Protein AF-0000000085032008 (afdb_homodimer)

Structure (mmCIF, N/CA/C/O backbone):
data_AF-0000000085032008-model_v1
#
loop_
_entity.id
_entity.type
_entity.pdbx_description
1 polymer 'Transcriptional regulator'
#
loop_
_atom_site.group_PDB
_atom_site.id
_atom_site.type_symbol
_atom_site.label_atom_id
_atom_site.label_alt_id
_atom_site.label_comp_id
_atom_site.label_asym_id
_atom_site.label_entity_id
_atom_site.label_seq_id
_atom_site.pdbx_PDB_ins_code
_atom_site.Cartn_x
_atom_site.Cartn_y
_atom_site.Cartn_z
_atom_site.occupancy
_atom_site.B_iso_or_equiv
_atom_site.auth_seq_id
_atom_site.auth_comp_id
_atom_site.auth_asym_id
_atom_site.auth_atom_id
_atom_site.pdbx_PDB_model_num
ATOM 1 N N . MET A 1 1 ? -10.406 -9.531 17.141 1 28.66 1 MET A N 1
ATOM 2 C CA . MET A 1 1 ? -9.812 -9.594 15.805 1 28.66 1 MET A CA 1
ATOM 3 C C . MET A 1 1 ? -9.234 -8.242 15.398 1 28.66 1 MET A C 1
ATOM 5 O O . MET A 1 1 ? -9.961 -7.25 15.312 1 28.66 1 MET A O 1
ATOM 9 N N . ASN A 1 2 ? -8.312 -7.617 15.938 1 37.75 2 ASN A N 1
ATOM 10 C CA . ASN A 1 2 ? -7.688 -6.324 15.695 1 37.75 2 ASN A CA 1
ATOM 11 C C . ASN A 1 2 ? -7.605 -6.016 14.203 1 37.75 2 ASN A C 1
ATOM 13 O O . ASN A 1 2 ? -6.82 -6.637 13.477 1 37.75 2 ASN A O 1
ATOM 17 N N . GLU A 1 3 ? -8.703 -6.02 13.523 1 45.69 3 GLU A N 1
ATOM 18 C CA . GLU A 1 3 ? -8.953 -5.949 12.086 1 45.69 3 GLU A CA 1
ATOM 19 C C . GLU A 1 3 ? -8.086 -4.879 11.43 1 45.69 3 GLU A C 1
ATOM 21 O O . GLU A 1 3 ? -7.961 -3.768 11.945 1 45.69 3 GLU A O 1
ATOM 26 N N . GLN A 1 4 ? -6.977 -5.289 10.922 1 56.03 4 GLN A N 1
ATOM 27 C CA . GLN A 1 4 ? -6.203 -4.391 10.07 1 56.03 4 GLN A CA 1
ATOM 28 C C . GLN A 1 4 ? -7.094 -3.314 9.453 1 56.03 4 GLN A C 1
ATOM 30 O O . GLN A 1 4 ? -8.086 -3.627 8.797 1 56.03 4 GLN A O 1
ATOM 35 N N . MET A 1 5 ? -7.312 -2.279 10.195 1 62.16 5 MET A N 1
ATOM 36 C CA . MET A 1 5 ? -8.18 -1.188 9.75 1 62.16 5 MET A CA 1
ATOM 37 C C . MET A 1 5 ? -7.934 -0.866 8.281 1 62.16 5 MET A C 1
ATOM 39 O O . MET A 1 5 ? -6.789 -0.686 7.863 1 62.16 5 MET A O 1
ATOM 43 N N . ASP A 1 6 ? -8.875 -1.354 7.488 1 73.12 6 ASP A N 1
ATOM 44 C CA . ASP A 1 6 ? -8.852 -1.012 6.07 1 73.12 6 ASP A CA 1
ATOM 45 C C . ASP A 1 6 ? -9.211 0.457 5.855 1 73.12 6 ASP A C 1
ATOM 47 O O . ASP A 1 6 ? -10.391 0.818 5.848 1 73.12 6 ASP A O 1
ATOM 51 N N . ILE A 1 7 ? -8.203 1.285 5.848 1 78.56 7 ILE A N 1
ATOM 52 C CA . ILE A 1 7 ? -8.422 2.709 5.613 1 78.56 7 ILE A CA 1
ATOM 53 C C . ILE A 1 7 ? -8.367 3 4.117 1 78.56 7 ILE A C 1
ATOM 55 O O . ILE A 1 7 ? -7.375 2.68 3.453 1 78.56 7 ILE A O 1
ATOM 59 N N . SER A 1 8 ? -9.453 3.516 3.594 1 81.44 8 SER A N 1
ATOM 60 C CA . SER A 1 8 ? -9.523 3.877 2.182 1 81.44 8 SER A CA 1
ATOM 61 C C . SER A 1 8 ? -8.664 5.105 1.887 1 81.44 8 SER A C 1
ATOM 63 O O . SER A 1 8 ? -8.312 5.855 2.799 1 81.44 8 SER A O 1
ATOM 65 N N . PRO A 1 9 ? -8.414 5.332 0.61 1 79.81 9 PRO A N 1
ATOM 66 C CA . PRO A 1 9 ? -7.652 6.531 0.25 1 79.81 9 PRO A CA 1
ATOM 67 C C . PRO A 1 9 ? -8.305 7.82 0.748 1 79.81 9 PRO A C 1
ATOM 69 O O . PRO A 1 9 ? -7.613 8.727 1.209 1 79.81 9 PRO A O 1
ATOM 72 N N . ALA A 1 10 ? -9.633 7.859 0.667 1 83.69 10 ALA A N 1
ATOM 73 C CA . ALA A 1 10 ? -10.359 9.039 1.135 1 83.69 10 ALA A CA 1
ATOM 74 C C . ALA A 1 10 ? -10.203 9.211 2.645 1 83.69 10 ALA A C 1
ATOM 76 O O . ALA A 1 10 ? -10 10.328 3.129 1 83.69 10 ALA A O 1
ATOM 77 N N . GLU A 1 11 ? -10.25 8.133 3.285 1 88.56 11 GLU A N 1
ATOM 78 C CA . GLU A 1 11 ? -10.117 8.172 4.738 1 88.56 11 GLU A CA 1
ATOM 79 C C . GLU A 1 11 ? -8.711 8.57 5.16 1 88.56 11 GLU A C 1
ATOM 81 O O . GLU A 1 11 ? -8.523 9.234 6.18 1 88.56 11 GLU A O 1
ATOM 86 N N . TRP A 1 12 ? -7.824 8.234 4.371 1 85.12 12 TRP A N 1
ATOM 87 C CA . TRP A 1 12 ? -6.434 8.586 4.645 1 85.12 12 TRP A CA 1
ATOM 88 C C . TRP A 1 12 ? -6.25 10.102 4.668 1 85.12 12 TRP A C 1
ATOM 90 O O . TRP A 1 12 ? -5.535 10.633 5.523 1 85.12 12 TRP A O 1
ATOM 100 N N . ARG A 1 13 ? -6.902 10.719 3.832 1 83.88 13 ARG A N 1
ATOM 101 C CA . ARG A 1 13 ? -6.793 12.172 3.756 1 83.88 13 ARG A CA 1
ATOM 102 C C . ARG A 1 13 ? -7.352 12.836 5.012 1 83.88 13 ARG A C 1
ATOM 104 O O . ARG A 1 13 ? -6.773 13.789 5.527 1 83.88 13 ARG A O 1
ATOM 111 N N . VAL A 1 14 ? -8.398 12.273 5.422 1 89.06 14 VAL A N 1
ATOM 112 C CA . VAL A 1 14 ? -9.008 12.797 6.641 1 89.06 14 VAL A CA 1
ATOM 113 C C . VAL A 1 14 ? -8.102 12.508 7.836 1 89.06 14 VAL A C 1
ATOM 115 O O . VAL A 1 14 ? -7.883 13.375 8.68 1 89.06 14 VAL A O 1
ATOM 118 N N . MET A 1 15 ? -7.566 11.297 7.848 1 90 15 MET A N 1
ATOM 119 C CA . MET A 1 15 ? -6.703 10.891 8.953 1 90 15 MET A CA 1
ATOM 120 C C . MET A 1 15 ? -5.445 11.75 9.008 1 90 15 MET A C 1
ATOM 122 O O . MET A 1 15 ? -4.961 12.086 10.086 1 90 15 MET A O 1
ATOM 126 N N . ARG A 1 16 ? -4.953 12.031 7.887 1 85.38 16 ARG A N 1
ATOM 127 C CA . ARG A 1 16 ? -3.76 12.867 7.824 1 85.38 16 ARG A CA 1
ATOM 128 C C . ARG A 1 16 ? -3.988 14.203 8.531 1 85.38 16 ARG A C 1
ATOM 130 O O . ARG A 1 16 ? -3.119 14.68 9.258 1 85.38 16 ARG A O 1
ATOM 137 N N . VAL A 1 17 ? -5.125 14.789 8.32 1 86.69 17 VAL A N 1
ATOM 138 C CA . VAL A 1 17 ? -5.473 16.047 8.953 1 86.69 17 VAL A CA 1
ATOM 139 C C . VAL A 1 17 ? -5.617 15.852 10.461 1 86.69 17 VAL A C 1
ATOM 141 O O . VAL A 1 17 ? -5.078 16.625 11.25 1 86.69 17 VAL A O 1
ATOM 144 N N . ALA A 1 18 ? -6.281 14.789 10.82 1 90.25 18 ALA A N 1
ATOM 145 C CA . ALA A 1 18 ? -6.504 14.508 12.242 1 90.25 18 ALA A CA 1
ATOM 146 C C . ALA A 1 18 ? -5.184 14.25 12.961 1 90.25 18 ALA A C 1
ATOM 148 O O . ALA A 1 18 ? -4.988 14.703 14.094 1 90.25 18 ALA A O 1
ATOM 149 N N . TRP A 1 19 ? -4.301 13.516 12.375 1 87.94 19 TRP A N 1
ATOM 150 C CA . TRP A 1 19 ? -2.996 13.227 12.969 1 87.94 19 TRP A CA 1
ATOM 151 C C . TRP A 1 19 ? -2.178 14.508 13.117 1 87.94 19 TRP A C 1
ATOM 153 O O . TRP A 1 19 ? -1.501 14.695 14.133 1 87.94 19 TRP A O 1
ATOM 163 N N . THR A 1 20 ? -2.242 15.328 12.141 1 83.12 20 THR A N 1
ATOM 164 C CA . THR A 1 20 ? -1.447 16.547 12.125 1 83.12 20 THR A CA 1
ATOM 165 C C . THR A 1 20 ? -1.918 17.516 13.211 1 83.12 20 THR A C 1
ATOM 167 O O . THR A 1 20 ? -1.104 18.094 13.938 1 83.12 20 THR A O 1
ATOM 170 N N . LEU A 1 21 ? -3.229 17.625 13.383 1 84.19 21 LEU A N 1
ATOM 171 C CA . LEU A 1 21 ? -3.783 18.609 14.32 1 84.19 21 LEU A CA 1
ATOM 172 C C . LEU A 1 21 ? -4.004 17.969 15.688 1 84.19 21 LEU A C 1
ATOM 174 O O . LEU A 1 21 ? -4.168 18.688 16.688 1 84.19 21 LEU A O 1
ATOM 178 N N . GLY A 1 22 ? -3.916 16.656 15.742 1 86.75 22 GLY A N 1
ATOM 179 C CA . GLY A 1 22 ? -4.133 15.953 17 1 86.75 22 GLY A CA 1
ATOM 180 C C . GLY A 1 22 ? -5.598 15.867 17.391 1 86.75 22 GLY A C 1
ATOM 181 O O . GLY A 1 22 ? -6.113 14.781 17.656 1 86.75 22 GLY A O 1
ATOM 182 N N . GLN A 1 23 ? -6.207 17.016 17.547 1 91.06 23 GLN A N 1
ATOM 183 C CA . GLN A 1 23 ? -7.641 17.172 17.766 1 91.06 23 GLN A CA 1
ATOM 184 C C . GLN A 1 23 ? -8.258 18.109 16.734 1 91.06 23 GLN A C 1
ATOM 186 O O . GLN A 1 23 ? -7.754 19.219 16.516 1 91.06 23 GLN A O 1
ATOM 191 N N . VAL A 1 24 ? -9.273 17.531 16.141 1 92.31 24 VAL A N 1
ATOM 192 C CA . VAL A 1 24 ? -9.812 18.375 15.07 1 92.31 24 VAL A CA 1
ATOM 193 C C . VAL A 1 24 ? -11.336 18.328 15.102 1 92.31 24 VAL A C 1
ATOM 195 O O . VAL A 1 24 ? -11.93 17.359 15.562 1 92.31 24 VAL A O 1
ATOM 198 N N . THR A 1 25 ? -11.93 19.453 14.664 1 93.56 25 THR A N 1
ATOM 199 C CA . THR A 1 25 ? -13.367 19.484 14.438 1 93.56 25 THR A CA 1
ATOM 200 C C . THR A 1 25 ? -13.695 19.219 12.969 1 93.56 25 THR A C 1
ATOM 202 O O . THR A 1 25 ? -12.805 19.25 12.117 1 93.56 25 THR A O 1
ATOM 205 N N . SER A 1 26 ? -15.023 18.844 12.734 1 92.62 26 SER A N 1
ATOM 206 C CA . SER A 1 26 ? -15.438 18.625 11.352 1 92.62 26 SER A CA 1
ATOM 207 C C . SER A 1 26 ? -15.156 19.859 10.5 1 92.62 26 SER A C 1
ATOM 209 O O . SER A 1 26 ? -14.727 19.75 9.352 1 92.62 26 SER A O 1
ATOM 211 N N . ALA A 1 27 ? -15.305 21.078 11.062 1 90.62 27 ALA A N 1
ATOM 212 C CA . ALA A 1 27 ? -15.078 22.328 10.336 1 90.62 27 ALA A CA 1
ATOM 213 C C . ALA A 1 27 ? -13.602 22.484 9.969 1 90.62 27 ALA A C 1
ATOM 215 O O . ALA A 1 27 ? -13.273 22.922 8.867 1 90.62 27 ALA A O 1
ATOM 216 N N . GLN A 1 28 ? -12.773 22.109 10.883 1 88.44 28 GLN A N 1
ATOM 217 C CA . GLN A 1 28 ? -11.336 22.203 10.641 1 88.44 28 GLN A CA 1
ATOM 218 C C . GLN A 1 28 ? -10.906 21.25 9.539 1 88.44 28 GLN A C 1
ATOM 220 O O . GLN A 1 28 ? -10.086 21.609 8.688 1 88.44 28 GLN A O 1
ATOM 225 N N . VAL A 1 29 ? -11.445 20.047 9.562 1 89.81 29 VAL A N 1
ATOM 226 C CA . VAL A 1 29 ? -11.109 19.047 8.555 1 89.81 29 VAL A CA 1
ATOM 227 C C . VAL A 1 29 ? -11.609 19.516 7.188 1 89.81 29 VAL A C 1
ATOM 229 O O . VAL A 1 29 ? -10.898 19.391 6.188 1 89.81 29 VAL A O 1
ATOM 232 N N . ILE A 1 30 ? -12.805 20.078 7.141 1 89.5 30 ILE A N 1
ATOM 233 C CA . ILE A 1 30 ? -13.414 20.562 5.906 1 89.5 30 ILE A CA 1
ATOM 234 C C . ILE A 1 30 ? -12.555 21.688 5.32 1 89.5 30 ILE A C 1
ATOM 236 O O . ILE A 1 30 ? -12.258 21.688 4.121 1 89.5 30 ILE A O 1
ATOM 240 N N . ASP A 1 31 ? -12.125 22.594 6.184 1 86.75 31 ASP A N 1
ATOM 241 C CA . ASP A 1 31 ? -11.328 23.734 5.746 1 86.75 31 ASP A CA 1
ATOM 242 C C . ASP A 1 31 ? -9.977 23.266 5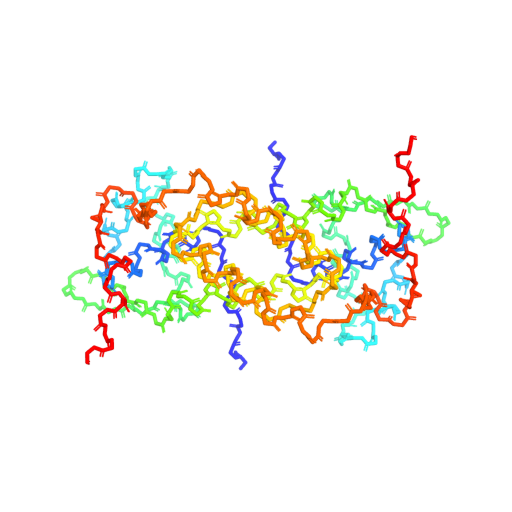.195 1 86.75 31 ASP A C 1
ATOM 244 O O . ASP A 1 31 ? -9.492 23.812 4.199 1 86.75 31 ASP A O 1
ATOM 248 N N . ALA A 1 32 ? -9.422 22.297 5.922 1 82.69 32 ALA A N 1
ATOM 249 C CA . ALA A 1 32 ? -8.102 21.812 5.527 1 82.69 32 ALA A CA 1
ATOM 250 C C . ALA A 1 32 ? -8.164 21.078 4.191 1 82.69 32 ALA A C 1
ATOM 252 O O . ALA A 1 32 ? -7.25 21.172 3.373 1 82.69 32 ALA A O 1
ATOM 253 N N . LEU A 1 33 ? -9.281 20.328 3.908 1 84.25 33 LEU A N 1
ATOM 254 C CA . LEU A 1 33 ? -9.375 19.469 2.73 1 84.25 33 LEU A CA 1
ATOM 255 C C . LEU A 1 33 ? -10.023 20.219 1.568 1 84.25 33 LEU A C 1
ATOM 257 O O . LEU A 1 33 ? -9.852 19.844 0.408 1 84.25 33 LEU A O 1
ATOM 261 N N . LYS A 1 34 ? -10.781 21.25 1.839 1 80.31 34 LYS A N 1
ATOM 262 C CA . LYS A 1 34 ? -11.477 22.016 0.806 1 80.31 34 LYS A CA 1
ATOM 263 C C . LYS A 1 34 ? -10.492 22.547 -0.238 1 80.31 34 LYS A C 1
ATOM 265 O O . LYS A 1 34 ? -10.836 22.656 -1.417 1 80.31 34 LYS A O 1
ATOM 270 N N . GLN A 1 35 ? -9.375 22.828 0.153 1 72.44 35 GLN A N 1
ATOM 271 C CA . GLN A 1 35 ? -8.375 23.406 -0.732 1 72.44 35 GLN A CA 1
ATOM 272 C C . GLN A 1 35 ? -7.758 22.328 -1.636 1 72.44 35 GLN A C 1
ATOM 274 O O . GLN A 1 35 ? -7.199 22.656 -2.688 1 72.44 35 GLN A O 1
ATOM 279 N N . ARG A 1 36 ? -7.906 21.094 -1.289 1 71.31 36 ARG A N 1
ATOM 280 C CA . ARG A 1 36 ? -7.199 20.047 -2.01 1 71.31 36 ARG A CA 1
ATOM 281 C C . ARG A 1 36 ? -8.18 19.125 -2.748 1 71.31 36 ARG A C 1
ATOM 283 O O . ARG A 1 36 ? -7.891 18.672 -3.855 1 71.31 36 ARG A O 1
ATOM 290 N N . VAL A 1 37 ? -9.258 18.953 -2.092 1 74.31 37 VAL A N 1
ATOM 291 C CA . VAL A 1 37 ? -10.203 18.016 -2.678 1 74.31 37 VAL A CA 1
ATOM 292 C C . VAL A 1 37 ? -11.586 18.656 -2.773 1 74.31 37 VAL A C 1
ATOM 294 O O . VAL A 1 37 ? -11.93 19.531 -1.965 1 74.31 37 VAL A O 1
ATOM 297 N N . ASP A 1 38 ? -12.242 18.359 -3.801 1 82 38 ASP A N 1
ATOM 298 C CA . ASP A 1 38 ? -13.578 18.906 -4.035 1 82 38 ASP A CA 1
ATOM 299 C C . ASP A 1 38 ? -14.648 18.047 -3.363 1 82 38 ASP A C 1
ATOM 301 O O . ASP A 1 38 ? -15.5 17.469 -4.043 1 82 38 ASP A O 1
ATOM 305 N N . TRP A 1 39 ? -14.547 17.953 -2.023 1 84.5 39 TRP A N 1
ATOM 306 C CA . TRP A 1 39 ? -15.555 17.203 -1.291 1 84.5 39 TRP A CA 1
ATOM 307 C C . TRP A 1 39 ? -16.562 18.125 -0.632 1 84.5 39 TRP A C 1
ATOM 309 O O . TRP A 1 39 ? -16.203 19.203 -0.127 1 84.5 39 TRP A O 1
ATOM 319 N N . LYS A 1 40 ? -17.75 17.656 -0.669 1 90.75 40 LYS A N 1
ATOM 320 C CA . LYS A 1 40 ? -18.797 18.328 0.099 1 90.75 40 LYS A CA 1
ATOM 321 C C . LYS A 1 40 ? -18.625 18.078 1.594 1 90.75 40 LYS A C 1
ATOM 323 O O . LYS A 1 40 ? -18.156 17.016 1.998 1 90.75 40 LYS A O 1
ATOM 328 N N . PRO A 1 41 ? -19.016 19.094 2.346 1 92.94 41 PRO A N 1
ATOM 329 C CA . PRO A 1 41 ? -18.953 18.906 3.795 1 92.94 41 PRO A CA 1
ATOM 330 C C . PRO A 1 41 ? -19.641 17.609 4.25 1 92.94 41 PRO A C 1
ATOM 332 O O . PRO A 1 41 ? -19.125 16.922 5.141 1 92.94 41 PRO A O 1
ATOM 335 N N . ALA A 1 42 ? -20.656 17.25 3.637 1 93.81 42 ALA A N 1
ATOM 336 C CA . ALA A 1 42 ? -21.375 16.031 3.996 1 93.81 42 ALA A CA 1
ATOM 337 C C . ALA A 1 42 ? -20.516 14.797 3.791 1 93.81 42 ALA A C 1
ATOM 339 O O . ALA A 1 42 ? -20.594 13.844 4.574 1 93.81 42 ALA A O 1
ATOM 340 N N . THR A 1 43 ? -19.734 14.789 2.766 1 92.56 43 THR A N 1
ATOM 341 C CA . THR A 1 43 ? -18.828 13.672 2.475 1 92.56 43 THR A CA 1
ATOM 342 C C . THR A 1 43 ? -17.781 13.516 3.578 1 92.56 43 THR A C 1
ATOM 344 O O . THR A 1 43 ? -17.531 12.406 4.051 1 92.56 43 THR A O 1
ATOM 347 N N . ILE A 1 44 ? -17.281 14.641 3.941 1 93.44 44 ILE A N 1
ATOM 348 C CA . ILE A 1 44 ? -16.25 14.641 4.977 1 93.44 44 ILE A CA 1
ATOM 349 C C . ILE A 1 44 ? -16.844 14.148 6.293 1 93.44 44 ILE A C 1
ATOM 351 O O . ILE A 1 44 ? -16.219 13.352 7.004 1 93.44 44 ILE A O 1
ATOM 355 N N . LYS A 1 45 ? -18.047 14.586 6.566 1 94.5 45 LYS A N 1
ATOM 356 C CA . LYS A 1 45 ? -18.703 14.156 7.797 1 94.5 45 LYS A CA 1
ATOM 357 C C . LYS A 1 45 ? -18.969 12.648 7.781 1 94.5 45 LYS A C 1
ATOM 359 O O . LYS A 1 45 ? -18.828 11.977 8.805 1 94.5 45 LYS A O 1
ATOM 364 N N . THR A 1 46 ? -19.344 12.172 6.707 1 95.75 46 THR A N 1
ATOM 365 C CA . THR A 1 46 ? -19.547 10.734 6.551 1 95.75 46 THR A CA 1
ATOM 366 C C . THR A 1 46 ? -18.25 9.969 6.809 1 95.75 46 THR A C 1
ATOM 368 O O . THR A 1 46 ? -18.25 8.961 7.516 1 95.75 46 THR A O 1
ATOM 371 N N . LEU A 1 47 ? -17.188 10.453 6.266 1 94.69 47 LEU A N 1
ATOM 372 C CA . LEU A 1 47 ? -15.891 9.82 6.449 1 94.69 47 LEU A CA 1
ATOM 373 C C . LEU A 1 47 ? -15.477 9.844 7.918 1 94.69 47 LEU A C 1
ATOM 375 O O . LEU A 1 47 ? -14.938 8.859 8.43 1 94.69 47 LEU A O 1
ATOM 379 N N . LEU A 1 48 ? -15.766 10.977 8.531 1 95.75 48 LEU A N 1
ATOM 380 C CA . LEU A 1 48 ? -15.453 11.086 9.953 1 95.75 48 LEU A CA 1
ATOM 381 C C . LEU A 1 48 ? -16.219 10.055 10.766 1 95.75 48 LEU A C 1
ATOM 383 O O . LEU A 1 48 ? -15.656 9.375 11.617 1 95.75 48 LEU A O 1
ATOM 387 N N . ARG A 1 49 ? -17.453 9.914 10.477 1 95.19 49 ARG A N 1
ATOM 388 C CA . ARG A 1 49 ? -18.281 8.945 11.164 1 95.19 49 ARG A CA 1
ATOM 389 C C . ARG A 1 49 ? -17.797 7.52 10.93 1 95.19 49 ARG A C 1
ATOM 391 O O . ARG A 1 49 ? -17.766 6.703 11.852 1 95.19 49 ARG A O 1
ATOM 398 N N . ARG A 1 50 ? -17.422 7.238 9.766 1 94.94 50 ARG A N 1
ATOM 399 C CA . ARG A 1 50 ? -16.891 5.922 9.422 1 94.94 50 ARG A CA 1
ATOM 400 C C . ARG A 1 50 ? -15.609 5.625 10.18 1 94.94 50 ARG A C 1
ATOM 402 O O . ARG A 1 50 ? -15.422 4.516 10.68 1 94.94 50 ARG A O 1
ATOM 409 N N . LEU A 1 51 ? -14.781 6.598 10.258 1 95.25 51 LEU A N 1
ATOM 410 C CA . LEU A 1 51 ? -13.5 6.438 10.945 1 95.25 51 LEU A CA 1
ATOM 411 C C . LEU A 1 51 ? -13.711 6.207 12.438 1 95.25 51 LEU A C 1
ATOM 413 O O . LEU A 1 51 ? -12.961 5.457 13.062 1 95.25 51 LEU A O 1
ATOM 417 N N . VAL A 1 52 ? -14.719 6.848 12.984 1 94.88 52 VAL A N 1
ATOM 418 C CA . VAL A 1 52 ? -15.07 6.625 14.383 1 94.88 52 VAL A CA 1
ATOM 419 C C . VAL A 1 52 ? -15.578 5.199 14.57 1 94.88 52 VAL A C 1
ATOM 421 O O . VAL A 1 52 ? -15.18 4.504 15.508 1 94.88 52 VAL A O 1
ATOM 424 N N . LYS A 1 53 ? -16.391 4.758 13.672 1 94.44 53 LYS A N 1
ATOM 425 C CA . LYS A 1 53 ? -16.938 3.406 13.727 1 94.44 53 LYS A CA 1
ATOM 426 C C . LYS A 1 53 ? -15.836 2.357 13.617 1 94.44 53 LYS A C 1
ATOM 428 O O . LYS A 1 53 ? -15.891 1.317 14.281 1 94.44 53 LYS A O 1
ATOM 433 N N . LYS A 1 54 ? -14.805 2.65 12.883 1 91.44 54 LYS A N 1
ATOM 434 C CA . LYS A 1 54 ? -13.688 1.736 12.664 1 91.44 54 LYS A CA 1
ATOM 435 C C . LYS A 1 54 ? -12.719 1.759 13.844 1 91.44 54 LYS A C 1
ATOM 437 O O . LYS A 1 54 ? -11.82 0.924 13.93 1 91.44 54 LYS A O 1
ATOM 442 N N . GLY A 1 55 ? -12.883 2.742 14.664 1 93.31 55 GLY A N 1
ATOM 443 C CA . GLY A 1 55 ? -12.016 2.852 15.828 1 93.31 55 GLY A CA 1
ATOM 444 C C . GLY A 1 55 ? -10.734 3.617 15.547 1 93.31 55 GLY A C 1
ATOM 445 O O . GLY A 1 55 ? -9.789 3.555 16.328 1 93.31 55 GLY A O 1
ATOM 446 N N . ALA A 1 56 ? -10.656 4.316 14.438 1 94.12 56 ALA A N 1
ATOM 447 C CA . ALA A 1 56 ? -9.484 5.125 14.094 1 94.12 56 ALA A CA 1
ATOM 448 C C . ALA A 1 56 ? -9.539 6.48 14.789 1 94.12 56 ALA A C 1
ATOM 450 O O . ALA A 1 56 ? -8.5 7.051 15.133 1 94.12 56 ALA A O 1
ATOM 451 N N . LEU A 1 57 ? -10.758 6.961 14.969 1 96 57 LEU A N 1
ATOM 452 C CA . LEU A 1 57 ? -10.992 8.234 15.641 1 96 57 LEU A CA 1
ATOM 453 C C . LEU A 1 57 ? -11.938 8.062 16.812 1 96 57 LEU A C 1
ATOM 455 O O . LEU A 1 57 ? -12.789 7.164 16.812 1 96 57 LEU A O 1
ATOM 459 N N . LYS A 1 58 ? -11.727 8.828 17.766 1 96.38 58 LYS A N 1
ATOM 460 C CA . LYS A 1 58 ? -12.688 9 18.859 1 96.38 58 LYS A CA 1
ATOM 461 C C . LYS A 1 58 ? -13.336 10.383 18.797 1 96.38 58 LYS A C 1
ATOM 463 O O . LYS A 1 58 ? -12.703 11.359 18.406 1 96.38 58 LYS A O 1
ATOM 468 N N . THR A 1 59 ? -14.578 10.398 19.156 1 94.94 59 THR A N 1
ATOM 469 C CA . THR A 1 59 ? -15.305 11.656 19.125 1 94.94 59 THR A CA 1
ATOM 470 C C . THR A 1 59 ? -15.75 12.07 20.516 1 94.94 59 THR A C 1
ATOM 472 O O . THR A 1 59 ? -16.125 11.219 21.328 1 94.94 59 THR A O 1
ATOM 475 N N . THR A 1 60 ? -15.453 13.227 20.812 1 93.56 60 THR A N 1
ATOM 476 C CA . THR A 1 60 ? -15.938 13.828 22.047 1 93.56 60 THR A CA 1
ATOM 477 C C . THR A 1 60 ? -16.703 15.117 21.766 1 93.56 60 THR A C 1
ATOM 479 O O . THR A 1 60 ? -16.375 15.844 20.828 1 93.56 60 THR A O 1
ATOM 482 N N . GLN A 1 61 ? -17.719 15.312 22.547 1 90.12 61 GLN A N 1
ATOM 483 C CA . GLN A 1 61 ? -18.531 16.5 22.344 1 90.12 61 GLN A CA 1
ATOM 484 C C . GLN A 1 61 ? -18.047 17.656 23.234 1 90.12 61 GLN A C 1
ATOM 486 O O . GLN A 1 61 ? -17.828 17.469 24.438 1 90.12 61 GLN A O 1
ATOM 491 N N . GLU A 1 62 ? -17.719 18.656 22.641 1 86.19 62 GLU A N 1
ATOM 492 C CA . GLU A 1 62 ? -17.406 19.906 23.328 1 86.19 62 GLU A CA 1
ATOM 493 C C . GLU A 1 62 ? -18.359 21.016 22.922 1 86.19 62 GLU A C 1
ATOM 495 O O . GLU A 1 62 ? -18.188 21.641 21.875 1 86.19 62 GLU A O 1
ATOM 500 N N . GLY A 1 63 ? -19.25 21.406 23.859 1 87.06 63 GLY A N 1
ATOM 501 C CA . GLY A 1 63 ? -20.297 22.328 23.484 1 87.06 63 GLY A CA 1
ATOM 502 C C . GLY A 1 63 ? -21.156 21.828 22.328 1 87.06 63 GLY A C 1
ATOM 503 O O . GLY A 1 63 ? -21.734 20.75 22.422 1 87.06 63 GLY A O 1
ATOM 504 N N . ARG A 1 64 ? -21.109 22.594 21.234 1 86.31 64 ARG A N 1
ATOM 505 C CA . ARG A 1 64 ? -21.922 22.25 20.062 1 86.31 64 ARG A CA 1
ATOM 506 C C . ARG A 1 64 ? -21.078 21.516 19.016 1 86.31 64 ARG A C 1
ATOM 508 O O . ARG A 1 64 ? -21.609 21.016 18.016 1 86.31 64 ARG A O 1
ATOM 515 N N . ALA A 1 65 ? -19.781 21.469 19.281 1 87.12 65 ALA A N 1
ATOM 516 C CA . ALA A 1 65 ? -18.938 20.891 18.25 1 87.12 65 ALA A CA 1
ATOM 517 C C . ALA A 1 65 ? -18.438 19.516 18.672 1 87.12 65 ALA A C 1
ATOM 519 O O . ALA A 1 65 ? -18.266 19.234 19.859 1 87.12 65 ALA A O 1
ATOM 520 N N . PHE A 1 66 ? -18.297 18.609 17.703 1 93.12 66 PHE A N 1
ATOM 521 C CA . PHE A 1 66 ? -17.672 17.297 17.891 1 93.12 66 PHE A CA 1
ATOM 522 C C . PHE A 1 66 ? -16.172 17.375 17.625 1 93.12 66 PHE A C 1
ATOM 524 O O . PHE A 1 66 ? -15.75 17.906 16.594 1 93.12 66 PHE A O 1
ATOM 531 N N . ILE A 1 67 ? -15.445 16.922 18.672 1 95.75 67 ILE A N 1
ATOM 532 C CA . ILE A 1 67 ? -13.992 16.875 18.531 1 95.75 67 ILE A CA 1
ATOM 533 C C . ILE A 1 67 ? -13.539 15.461 18.203 1 95.75 67 ILE A C 1
ATOM 535 O O . ILE A 1 67 ? -13.906 14.508 18.891 1 95.75 67 ILE A O 1
ATOM 539 N N . TYR A 1 68 ? -12.773 15.344 17.141 1 96.38 68 TYR A N 1
ATOM 540 C CA . TYR A 1 68 ? -12.242 14.055 16.703 1 96.38 68 TYR A CA 1
ATOM 541 C C . TYR A 1 68 ? -10.773 13.914 17.078 1 96.38 68 TYR A C 1
ATOM 543 O O . TYR A 1 68 ? -9.969 14.82 16.828 1 96.38 68 TYR A O 1
ATOM 551 N N . THR A 1 69 ? -10.469 12.812 17.703 1 95.5 69 THR A N 1
ATOM 552 C CA . THR A 1 69 ? -9.102 12.523 18.109 1 95.5 69 THR A CA 1
ATOM 553 C C . THR A 1 69 ? -8.641 11.18 17.562 1 95.5 69 THR A C 1
ATOM 555 O O . THR A 1 69 ? -9.336 10.172 17.719 1 95.5 69 THR A O 1
ATOM 558 N N . PRO A 1 70 ? -7.402 11.227 16.938 1 94.19 70 PRO A N 1
ATOM 559 C CA . PRO A 1 70 ? -6.906 9.938 16.438 1 94.19 70 PRO A CA 1
ATOM 560 C C . PRO A 1 70 ? -6.598 8.945 17.562 1 94.19 70 PRO A C 1
ATOM 562 O O . PRO A 1 70 ? -6.016 9.328 18.578 1 94.19 70 PRO A O 1
ATOM 565 N N . LEU A 1 71 ? -6.961 7.668 17.328 1 94.19 71 LEU A N 1
ATOM 566 C CA . LEU A 1 71 ? -6.723 6.617 18.312 1 94.19 71 LEU A CA 1
ATOM 567 C C . LEU A 1 71 ? -5.574 5.711 17.875 1 94.19 71 LEU A C 1
ATOM 569 O O . LEU A 1 71 ? -5.113 4.867 18.641 1 94.19 71 LEU A O 1
ATOM 573 N N . ILE A 1 72 ? -5.078 5.867 16.672 1 90.19 72 ILE A N 1
ATOM 574 C CA . ILE A 1 72 ? -4.012 5.031 16.125 1 90.19 72 ILE A CA 1
ATOM 575 C C . ILE A 1 72 ? -2.842 5.91 15.688 1 90.19 72 ILE A C 1
ATOM 577 O O . ILE A 1 72 ? -3.045 7.008 15.156 1 90.19 72 ILE A O 1
ATOM 581 N N . PRO A 1 73 ? -1.631 5.438 16.016 1 89.06 73 PRO A N 1
ATOM 582 C CA . PRO A 1 73 ? -0.467 6.23 15.617 1 89.06 73 PRO A CA 1
ATOM 583 C C . PRO A 1 73 ? -0.264 6.27 14.102 1 89.06 73 PRO A C 1
ATOM 585 O O . PRO A 1 73 ? -0.491 5.266 13.422 1 89.06 73 PRO A O 1
ATOM 588 N N . GLU A 1 74 ? 0.126 7.402 13.617 1 86.25 74 GLU A N 1
ATOM 589 C CA . GLU A 1 74 ? 0.232 7.629 12.172 1 86.25 74 GLU A CA 1
ATOM 590 C C . GLU A 1 74 ? 1.25 6.688 11.539 1 86.25 74 GLU A C 1
ATOM 592 O O . GLU A 1 74 ? 0.906 5.895 10.664 1 86.25 74 GLU A O 1
ATOM 597 N N . GLN A 1 75 ? 2.48 6.664 12.078 1 88.25 75 GLN A N 1
ATOM 598 C CA . GLN A 1 75 ? 3.551 5.883 11.469 1 88.25 75 GLN A CA 1
ATOM 599 C C . GLN A 1 75 ? 3.244 4.391 11.523 1 88.25 75 GLN A C 1
ATOM 601 O O . GLN A 1 75 ? 3.457 3.67 10.547 1 88.25 75 GLN A O 1
ATOM 606 N N . ASN A 1 76 ? 2.758 3.977 12.648 1 90 76 ASN A N 1
ATOM 607 C CA . ASN A 1 76 ? 2.402 2.57 12.789 1 90 76 ASN A CA 1
ATOM 608 C C . ASN A 1 76 ? 1.308 2.166 11.805 1 90 76 ASN A C 1
ATOM 610 O O . ASN A 1 76 ? 1.352 1.073 11.234 1 90 76 ASN A O 1
ATOM 614 N N . THR A 1 77 ? 0.409 3.047 11.625 1 89.5 77 THR A N 1
ATOM 615 C CA . THR A 1 77 ? -0.69 2.775 10.703 1 89.5 77 THR A CA 1
ATOM 616 C C . THR A 1 77 ? -0.185 2.684 9.266 1 89.5 77 THR A C 1
ATOM 618 O O . THR A 1 77 ? -0.595 1.798 8.516 1 89.5 77 THR A O 1
ATOM 621 N N . MET A 1 78 ? 0.733 3.525 8.945 1 89.31 78 MET A N 1
ATOM 622 C CA . MET A 1 78 ? 1.333 3.51 7.617 1 89.31 78 MET A CA 1
ATOM 623 C C . MET A 1 78 ? 2.123 2.227 7.391 1 89.31 78 MET A C 1
ATOM 625 O O . MET A 1 78 ? 1.997 1.592 6.344 1 89.31 78 MET A O 1
ATOM 629 N N . ASP A 1 79 ? 2.85 1.846 8.391 1 91.94 79 ASP A N 1
ATOM 630 C CA . ASP A 1 79 ? 3.654 0.632 8.289 1 91.94 79 ASP A CA 1
ATOM 631 C C . ASP A 1 79 ? 2.77 -0.604 8.148 1 91.94 79 ASP A C 1
ATOM 633 O O . ASP A 1 79 ? 3.07 -1.503 7.363 1 91.94 79 ASP A O 1
ATOM 637 N N . GLN A 1 80 ? 1.701 -0.578 8.852 1 90.56 80 GLN A N 1
ATOM 638 C CA . GLN A 1 80 ? 0.791 -1.717 8.781 1 90.56 80 GLN A CA 1
ATOM 639 C C . GLN A 1 80 ? 0.119 -1.803 7.414 1 90.56 80 GLN A C 1
ATOM 641 O O . GLN A 1 80 ? -0.075 -2.896 6.879 1 90.56 80 GLN A O 1
ATOM 646 N N . ALA A 1 81 ? -0.243 -0.616 6.906 1 88.94 81 ALA A N 1
ATOM 647 C CA . ALA A 1 81 ? -0.893 -0.579 5.598 1 88.94 81 ALA A CA 1
ATOM 648 C C . ALA A 1 81 ? 0.037 -1.105 4.508 1 88.94 81 ALA A C 1
ATOM 650 O O . ALA A 1 81 ? -0.379 -1.893 3.654 1 88.94 81 ALA A O 1
ATOM 651 N N . VAL A 1 82 ? 1.283 -0.751 4.566 1 91.75 82 VAL A N 1
ATOM 652 C CA . VAL A 1 82 ? 2.215 -1.191 3.531 1 91.75 82 VAL A CA 1
ATOM 653 C C . VAL A 1 82 ? 2.547 -2.668 3.73 1 91.75 82 VAL A C 1
ATOM 655 O O . VAL A 1 82 ? 2.727 -3.408 2.76 1 91.75 82 VAL A O 1
ATOM 658 N N . ASP A 1 83 ? 2.652 -3.094 4.98 1 91.56 83 ASP A N 1
ATOM 659 C CA . ASP A 1 83 ? 2.877 -4.508 5.258 1 91.56 83 ASP A CA 1
ATOM 660 C C . ASP A 1 83 ? 1.776 -5.371 4.645 1 91.56 83 ASP A C 1
ATOM 662 O O . ASP A 1 83 ? 2.059 -6.395 4.02 1 91.56 83 ASP A O 1
ATOM 666 N N . GLN A 1 84 ? 0.64 -4.895 4.828 1 87.44 84 GLN A N 1
ATOM 667 C CA . GLN A 1 84 ? -0.495 -5.648 4.305 1 87.44 84 GLN A CA 1
ATOM 668 C C . GLN A 1 84 ? -0.432 -5.754 2.785 1 87.44 84 GLN A C 1
ATOM 670 O O . GLN A 1 84 ? -0.71 -6.812 2.221 1 87.44 84 GLN A O 1
ATOM 675 N N . LEU A 1 85 ? -0.087 -4.68 2.158 1 87.25 85 LEU A N 1
ATOM 676 C CA . LEU A 1 85 ? 0.045 -4.672 0.706 1 87.25 85 LEU A CA 1
ATOM 677 C C . LEU A 1 85 ? 1.15 -5.621 0.256 1 87.25 85 LEU A C 1
ATOM 679 O O . LEU A 1 85 ? 0.958 -6.414 -0.669 1 87.25 85 LEU A O 1
ATOM 683 N N . PHE A 1 86 ? 2.271 -5.703 0.93 1 89.12 86 PHE A N 1
ATOM 684 C CA . PHE A 1 86 ? 3.434 -6.484 0.525 1 89.12 86 PHE A CA 1
ATOM 685 C C . PHE A 1 86 ? 3.242 -7.957 0.863 1 89.12 86 PHE A C 1
ATOM 687 O O . PHE A 1 86 ? 3.855 -8.828 0.243 1 89.12 86 PHE A O 1
ATOM 694 N N . ASP A 1 87 ? 2.412 -8.203 1.817 1 85.12 87 ASP A N 1
ATOM 695 C CA . ASP A 1 87 ? 2.096 -9.586 2.152 1 85.12 87 ASP A CA 1
ATOM 696 C C . ASP A 1 87 ? 1.387 -10.281 0.994 1 85.12 87 ASP A C 1
ATOM 698 O O . ASP A 1 87 ? 1.397 -11.516 0.902 1 85.12 87 ASP A O 1
ATOM 702 N N . ALA A 1 88 ? 0.81 -9.492 0.203 1 78.94 88 ALA A N 1
ATOM 703 C CA . ALA A 1 88 ? 0.061 -10.039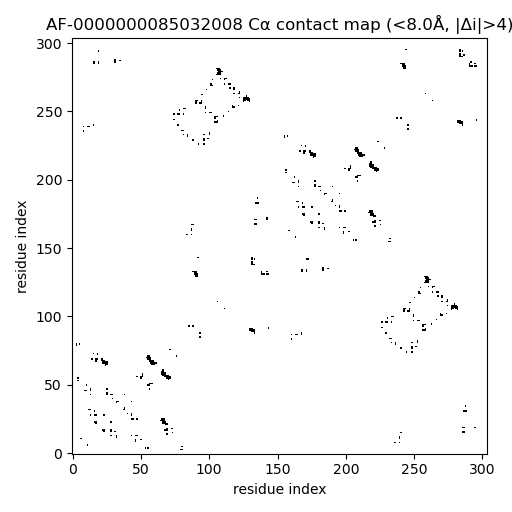 -0.924 1 78.94 88 ALA A CA 1
ATOM 704 C C . ALA A 1 88 ? 0.957 -10.211 -2.148 1 78.94 88 ALA A C 1
ATOM 706 O O . ALA A 1 88 ? 0.534 -10.766 -3.162 1 78.94 88 ALA A O 1
ATOM 707 N N . MET A 1 89 ? 2.227 -9.781 -2.057 1 81.62 89 MET A N 1
ATOM 708 C CA . MET A 1 89 ? 3.158 -9.844 -3.178 1 81.62 89 MET A CA 1
ATOM 709 C C . MET A 1 89 ? 4.156 -10.984 -2.99 1 81.62 89 MET A C 1
ATOM 711 O O . MET A 1 89 ? 4.508 -11.328 -1.858 1 81.62 89 MET A O 1
ATOM 715 N N . CYS A 1 90 ? 4.527 -11.547 -4.098 1 79 90 CYS A N 1
ATOM 716 C CA . CYS A 1 90 ? 5.66 -12.461 -4.004 1 79 90 CYS A CA 1
ATOM 717 C C . CYS A 1 90 ? 6.953 -11.703 -3.715 1 79 90 CYS A C 1
ATOM 719 O O . CYS A 1 90 ? 7.066 -10.523 -4.043 1 79 90 CYS A O 1
ATOM 721 N N . GLN A 1 91 ? 7.871 -12.344 -3.121 1 77.69 91 GLN A N 1
ATOM 722 C CA . GLN A 1 91 ? 9.078 -11.711 -2.604 1 77.69 91 GLN A CA 1
ATOM 723 C C . GLN A 1 91 ? 9.883 -11.055 -3.725 1 77.69 91 GLN A C 1
ATOM 725 O O . GLN A 1 91 ? 10.453 -9.984 -3.539 1 77.69 91 GLN A O 1
ATOM 730 N N . MET A 1 92 ? 9.938 -11.711 -4.844 1 78.25 92 MET A N 1
ATOM 731 C CA . MET A 1 92 ? 10.703 -11.148 -5.953 1 78.25 92 MET A CA 1
ATOM 732 C C . MET A 1 92 ? 10.07 -9.852 -6.445 1 78.25 92 MET A C 1
ATOM 734 O O . MET A 1 92 ? 10.773 -8.867 -6.703 1 78.25 92 MET A O 1
ATOM 738 N N . ARG A 1 93 ? 8.859 -9.852 -6.539 1 83.12 93 ARG A N 1
ATOM 739 C CA . ARG A 1 93 ? 8.141 -8.664 -6.996 1 83.12 93 ARG A CA 1
ATOM 740 C C . ARG A 1 93 ? 8.18 -7.566 -5.938 1 83.12 93 ARG A C 1
ATOM 742 O O . ARG A 1 93 ? 8.219 -6.379 -6.273 1 83.12 93 ARG A O 1
ATOM 749 N N . ALA A 1 94 ? 8.227 -8.062 -4.688 1 87.31 94 ALA A N 1
ATOM 750 C CA . ALA A 1 94 ? 8.336 -7.102 -3.592 1 87.31 94 ALA A CA 1
ATOM 751 C C . ALA A 1 94 ? 9.625 -6.293 -3.699 1 87.31 94 ALA A C 1
ATOM 753 O O . ALA A 1 94 ? 9.617 -5.07 -3.525 1 87.31 94 ALA A O 1
ATOM 754 N N . GLY A 1 95 ? 10.688 -6.973 -4.02 1 88 95 GLY A N 1
ATOM 755 C CA . GLY A 1 95 ? 11.953 -6.277 -4.191 1 88 95 GLY A CA 1
ATOM 756 C C . GLY A 1 95 ? 11.922 -5.238 -5.293 1 88 95 GLY A C 1
ATOM 757 O O . GLY A 1 95 ? 12.445 -4.133 -5.129 1 88 95 GLY A O 1
ATOM 758 N N . LYS A 1 96 ? 11.281 -5.578 -6.359 1 89.56 96 LYS A N 1
ATOM 759 C CA . LYS A 1 96 ? 11.164 -4.648 -7.48 1 89.56 96 LYS A CA 1
ATOM 760 C C . LYS A 1 96 ? 10.297 -3.445 -7.113 1 89.56 96 LYS A C 1
ATOM 762 O O . LYS A 1 96 ? 10.594 -2.316 -7.508 1 89.56 96 LYS A O 1
ATOM 767 N N . THR A 1 97 ? 9.281 -3.746 -6.402 1 93.12 97 THR A N 1
ATOM 768 C CA . THR A 1 97 ? 8.375 -2.682 -5.988 1 93.12 97 THR A CA 1
ATOM 769 C C . THR A 1 97 ? 9.062 -1.737 -5.008 1 93.12 97 THR A C 1
ATOM 771 O O . THR A 1 97 ? 8.844 -0.524 -5.051 1 93.12 97 THR A O 1
ATOM 774 N N . ILE A 1 98 ? 9.891 -2.25 -4.121 1 94.56 98 ILE A N 1
ATOM 775 C CA . ILE A 1 98 ? 10.648 -1.421 -3.189 1 94.56 98 ILE A CA 1
ATOM 776 C C . ILE A 1 98 ? 11.609 -0.521 -3.965 1 94.56 98 ILE A C 1
ATOM 778 O O . ILE A 1 98 ? 11.727 0.671 -3.67 1 94.56 98 ILE A O 1
ATOM 782 N N . ARG A 1 99 ? 12.211 -1.101 -4.945 1 93.31 99 ARG A N 1
ATOM 783 C CA . ARG A 1 99 ? 13.094 -0.318 -5.801 1 93.31 99 ARG A CA 1
ATOM 784 C C . ARG A 1 99 ? 12.344 0.828 -6.469 1 93.31 99 ARG A C 1
ATOM 786 O O . ARG A 1 99 ? 12.836 1.958 -6.512 1 93.31 99 ARG A O 1
ATOM 793 N N . HIS A 1 100 ? 11.234 0.527 -6.98 1 94.69 100 HIS A N 1
ATOM 794 C CA . HIS A 1 100 ? 10.367 1.523 -7.605 1 94.69 100 HIS A CA 1
ATOM 795 C C . HIS A 1 100 ? 10.055 2.662 -6.641 1 94.69 100 HIS A C 1
ATOM 797 O O . HIS A 1 100 ? 10.156 3.836 -7.004 1 94.69 100 HIS A O 1
ATOM 803 N N . LEU A 1 101 ? 9.766 2.34 -5.379 1 94.81 101 LEU A N 1
ATOM 804 C CA . LEU A 1 101 ? 9.438 3.326 -4.355 1 94.81 101 LEU A CA 1
ATOM 805 C C . LEU A 1 101 ? 10.641 4.219 -4.059 1 94.81 101 LEU A C 1
ATOM 807 O O . LEU A 1 101 ? 10.492 5.438 -3.926 1 94.81 101 LEU A O 1
ATOM 811 N N . VAL A 1 102 ? 11.742 3.592 -3.936 1 94.25 102 VAL A N 1
ATOM 812 C CA . VAL A 1 102 ? 12.961 4.332 -3.627 1 94.25 102 VAL A CA 1
ATOM 813 C C . VAL A 1 102 ? 13.273 5.301 -4.762 1 94.25 102 VAL A C 1
ATOM 815 O O . VAL A 1 102 ? 13.641 6.457 -4.516 1 94.25 102 VAL A O 1
ATOM 818 N N . GLU A 1 103 ? 13.078 4.895 -5.953 1 93.5 103 GLU A N 1
ATOM 819 C CA . GLU A 1 103 ? 13.359 5.723 -7.121 1 93.5 103 GLU A CA 1
ATOM 820 C C . GLU A 1 103 ? 12.414 6.918 -7.191 1 93.5 103 GLU A C 1
ATOM 822 O O . GLU A 1 103 ? 12.828 8.031 -7.52 1 93.5 103 GLU A O 1
ATOM 827 N N . ARG A 1 104 ? 11.266 6.73 -6.82 1 91.38 104 ARG A N 1
ATOM 828 C CA . ARG A 1 104 ? 10.234 7.742 -7.023 1 91.38 104 ARG A CA 1
ATOM 829 C C . ARG A 1 104 ? 10.164 8.695 -5.84 1 91.38 104 ARG A C 1
ATOM 831 O O . ARG A 1 104 ? 9.695 9.828 -5.977 1 91.38 104 ARG A O 1
ATOM 838 N N . SER A 1 105 ? 10.555 8.281 -4.707 1 90.38 105 SER A N 1
ATOM 839 C CA . SER A 1 105 ? 10.367 9.062 -3.486 1 90.38 105 SER A CA 1
ATOM 840 C C . SER A 1 105 ? 11.469 10.102 -3.322 1 90.38 105 SER A C 1
ATOM 842 O O . SER A 1 105 ? 12.617 9.867 -3.693 1 90.38 105 SER A O 1
ATOM 844 N N . THR A 1 106 ? 10.984 11.25 -2.828 1 87.5 106 THR A N 1
ATOM 845 C CA . THR A 1 106 ? 11.953 12.258 -2.406 1 87.5 106 THR A CA 1
ATOM 846 C C . THR A 1 106 ? 12.383 12.023 -0.96 1 87.5 106 THR A C 1
ATOM 848 O O . THR A 1 106 ? 11.539 11.945 -0.063 1 87.5 106 THR A O 1
ATOM 851 N N . MET A 1 107 ? 13.719 11.898 -0.807 1 88.88 107 MET A N 1
ATOM 852 C CA . MET A 1 107 ? 14.266 11.625 0.519 1 88.88 107 MET A CA 1
ATOM 853 C C . MET A 1 107 ? 15.445 12.539 0.82 1 88.88 107 MET A C 1
ATOM 855 O O . MET A 1 107 ? 16.156 12.961 -0.093 1 88.88 107 MET A O 1
ATOM 859 N N . SER A 1 108 ? 15.531 12.844 2.123 1 89.31 108 SER A N 1
ATOM 860 C CA . SER A 1 108 ? 16.656 13.672 2.541 1 89.31 108 SER A CA 1
ATOM 861 C C . SER A 1 108 ? 17.969 12.898 2.498 1 89.31 108 SER A C 1
ATOM 863 O O . SER A 1 108 ? 17.953 11.664 2.475 1 89.31 108 SER A O 1
ATOM 865 N N . VAL A 1 109 ? 19.078 13.664 2.5 1 92.69 109 VAL A N 1
ATOM 866 C CA . VAL A 1 109 ? 20.391 13.055 2.543 1 92.69 109 VAL A CA 1
ATOM 867 C C . VAL A 1 109 ? 20.516 12.148 3.766 1 92.69 109 VAL A C 1
ATOM 869 O O . VAL A 1 109 ? 21.047 11.039 3.678 1 92.69 109 VAL A O 1
ATOM 872 N N . ALA A 1 110 ? 19.984 12.57 4.844 1 89.75 110 ALA A N 1
ATOM 873 C CA . ALA A 1 110 ? 20.016 11.797 6.082 1 89.75 110 ALA A CA 1
ATOM 874 C C . ALA A 1 110 ? 19.266 10.477 5.926 1 89.75 110 ALA A C 1
ATOM 876 O O . ALA A 1 110 ? 19.734 9.422 6.348 1 89.75 110 ALA A O 1
ATOM 877 N N . ASP A 1 111 ? 18.094 10.539 5.301 1 90.5 111 ASP A N 1
ATOM 878 C CA . ASP A 1 111 ? 17.281 9.344 5.059 1 90.5 111 ASP A CA 1
ATOM 879 C C . ASP A 1 111 ? 18.016 8.352 4.164 1 90.5 111 ASP A C 1
ATOM 881 O O . ASP A 1 111 ? 18.016 7.148 4.434 1 90.5 111 ASP A O 1
ATOM 885 N N . LEU A 1 112 ? 18.641 8.898 3.168 1 94.31 112 LEU A N 1
ATOM 886 C CA . LEU A 1 112 ? 19.328 8.055 2.201 1 94.31 112 LEU A CA 1
ATOM 887 C C . LEU A 1 112 ? 20.547 7.391 2.834 1 94.31 112 LEU A C 1
ATOM 889 O O . LEU A 1 112 ? 20.828 6.219 2.568 1 94.31 112 LEU A O 1
ATOM 893 N N . GLN A 1 113 ? 21.234 8.109 3.664 1 94.19 113 GLN A N 1
ATOM 894 C CA . GLN A 1 113 ? 22.391 7.543 4.355 1 94.19 113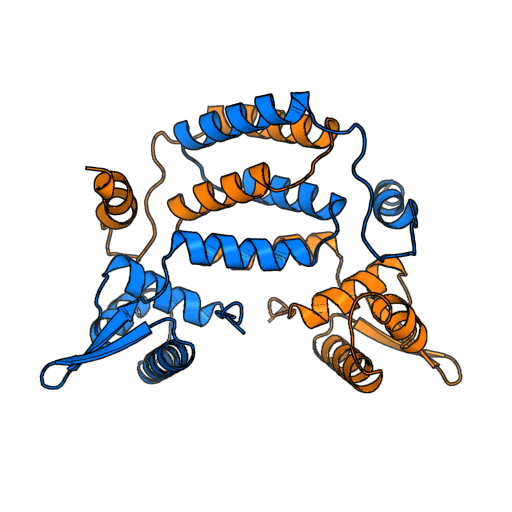 GLN A CA 1
ATOM 895 C C . GLN A 1 113 ? 21.969 6.441 5.324 1 94.19 113 GLN A C 1
ATOM 897 O O . GLN A 1 113 ? 22.641 5.414 5.434 1 94.19 113 GLN A O 1
ATOM 902 N N . GLU A 1 114 ? 20.906 6.723 5.957 1 94.06 114 GLU A N 1
ATOM 903 C CA . GLU A 1 114 ? 20.375 5.695 6.855 1 94.06 114 GLU A CA 1
ATOM 904 C C . GLU A 1 114 ? 20 4.434 6.086 1 94.06 114 GLU A C 1
ATOM 906 O O . GLU A 1 114 ? 20.281 3.318 6.535 1 94.06 114 GLU A O 1
ATOM 911 N N . LEU A 1 115 ? 19.375 4.602 4.938 1 95.12 115 LEU A N 1
ATOM 912 C CA . LEU A 1 115 ? 18.984 3.471 4.098 1 95.12 115 LEU A CA 1
ATOM 913 C C . LEU A 1 115 ? 20.219 2.719 3.609 1 95.12 115 LEU A C 1
ATOM 915 O O . LEU A 1 115 ? 20.219 1.485 3.57 1 95.12 115 LEU A O 1
ATOM 919 N N . GLN A 1 116 ? 21.25 3.482 3.281 1 95.12 116 GLN A N 1
ATOM 920 C CA . GLN A 1 116 ? 22.5 2.861 2.834 1 95.12 116 GLN A CA 1
ATOM 921 C C . GLN A 1 116 ? 23.109 1.993 3.934 1 95.12 116 GLN A C 1
ATOM 923 O O . GLN A 1 116 ? 23.609 0.903 3.662 1 95.12 116 GLN A O 1
ATOM 928 N N . ALA A 1 117 ? 23.031 2.486 5.117 1 95.5 117 ALA A N 1
ATOM 929 C CA . ALA A 1 117 ? 23.562 1.739 6.25 1 95.5 117 ALA A CA 1
ATOM 930 C C . ALA A 1 117 ? 22.797 0.439 6.465 1 95.5 117 ALA A C 1
ATOM 932 O O . ALA A 1 117 ? 23.391 -0.609 6.723 1 95.5 117 ALA A O 1
ATOM 933 N N . ILE A 1 118 ? 21.547 0.514 6.324 1 95.5 118 ILE A N 1
ATOM 934 C CA . ILE A 1 118 ? 20.703 -0.66 6.496 1 95.5 118 ILE A CA 1
ATOM 935 C C . ILE A 1 118 ? 21.016 -1.684 5.406 1 95.5 118 ILE A C 1
ATOM 937 O O . ILE A 1 118 ? 21.125 -2.879 5.684 1 95.5 118 ILE A O 1
ATOM 941 N N . LEU A 1 119 ? 21.172 -1.203 4.164 1 95.94 119 LEU A N 1
ATOM 942 C CA . LEU A 1 119 ? 21.453 -2.086 3.041 1 95.94 119 LEU A CA 1
ATOM 943 C C . LEU A 1 119 ? 22.812 -2.775 3.227 1 95.94 119 LEU A C 1
ATOM 945 O O . LEU A 1 119 ? 22.953 -3.959 2.914 1 95.94 119 LEU A O 1
ATOM 949 N N . ALA A 1 120 ? 23.766 -2.008 3.717 1 94.38 120 ALA A N 1
ATOM 950 C CA 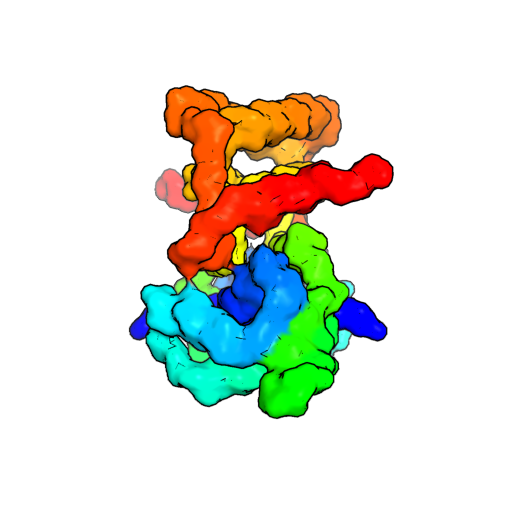. ALA A 1 120 ? 25.109 -2.555 3.951 1 94.38 120 ALA A CA 1
ATOM 951 C C . ALA A 1 120 ? 25.062 -3.693 4.965 1 94.38 120 ALA A C 1
ATOM 953 O O . ALA A 1 120 ? 25.75 -4.699 4.809 1 94.38 120 ALA A O 1
ATOM 954 N N . GLU A 1 121 ? 24.25 -3.518 5.973 1 95 121 GLU A N 1
ATOM 955 C CA . GLU A 1 121 ? 24.094 -4.559 6.988 1 95 121 GLU A CA 1
ATOM 956 C C . GLU A 1 121 ? 23.328 -5.758 6.438 1 95 121 GLU A C 1
ATOM 958 O O . GLU A 1 121 ? 23.672 -6.906 6.734 1 95 121 GLU A O 1
ATOM 963 N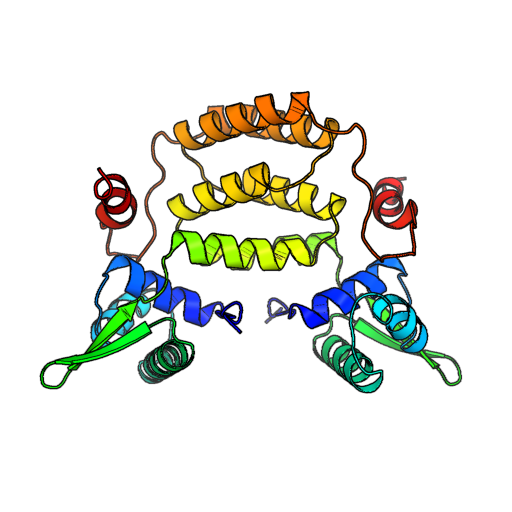 N . LYS A 1 122 ? 22.422 -5.543 5.57 1 93.88 122 LYS A N 1
ATOM 964 C CA . LYS A 1 122 ? 21.578 -6.598 5.02 1 93.88 122 LYS A CA 1
ATOM 965 C C . LYS A 1 122 ? 22.359 -7.461 4.027 1 93.88 122 LYS A C 1
ATOM 967 O O . LYS A 1 122 ? 22.125 -8.664 3.92 1 93.88 122 LYS A O 1
ATOM 972 N N . ILE A 1 123 ? 23.266 -6.844 3.297 1 93.44 123 ILE A N 1
ATOM 973 C CA . ILE A 1 123 ? 24.016 -7.543 2.27 1 93.44 123 ILE A CA 1
ATOM 974 C C . ILE A 1 123 ? 24.859 -8.648 2.908 1 93.44 123 ILE A C 1
ATOM 976 O O . ILE A 1 123 ? 25.062 -9.711 2.309 1 93.44 123 ILE A O 1
ATOM 980 N N . LYS A 1 124 ? 25.188 -8.477 4.156 1 93.56 124 LYS A N 1
ATOM 981 C CA . LYS A 1 124 ? 26.047 -9.438 4.855 1 93.56 124 LYS A CA 1
ATOM 982 C C . LYS A 1 124 ? 25.312 -10.758 5.07 1 93.56 124 LYS A C 1
ATOM 984 O O . LYS A 1 124 ? 25.938 -11.812 5.176 1 93.56 124 LYS A O 1
ATOM 989 N N . THR A 1 125 ? 23.984 -10.742 5.152 1 92.56 125 THR A N 1
ATOM 990 C CA . THR A 1 125 ? 23.203 -11.93 5.48 1 92.56 125 THR A CA 1
ATOM 991 C C . THR A 1 125 ? 22.234 -12.258 4.355 1 92.56 125 THR A C 1
ATOM 993 O O . THR A 1 125 ? 21.391 -13.148 4.504 1 92.56 125 THR A O 1
ATOM 996 N N . ALA A 1 126 ? 22.344 -11.594 3.229 1 91.81 126 ALA A N 1
ATOM 997 C CA . ALA A 1 126 ? 21.375 -11.734 2.143 1 91.81 126 ALA A CA 1
ATOM 998 C C . ALA A 1 126 ? 21.625 -13.016 1.354 1 91.81 126 ALA A C 1
ATOM 1000 O O . ALA A 1 126 ? 22.781 -13.398 1.12 1 91.81 126 ALA A O 1
ATOM 1001 N N . PRO A 1 127 ? 20.578 -13.688 1.014 1 89.12 127 PRO A N 1
ATOM 1002 C CA . PRO A 1 127 ? 20.719 -14.867 0.157 1 89.12 127 PRO A CA 1
ATOM 1003 C C . PRO A 1 127 ? 21.047 -14.516 -1.289 1 89.12 127 PRO A C 1
ATOM 1005 O O . PRO A 1 127 ? 20.859 -13.367 -1.706 1 89.12 127 PRO A O 1
ATOM 1008 N N . ASP A 1 128 ? 21.625 -15.461 -2.025 1 87 128 ASP A N 1
ATOM 1009 C CA . ASP A 1 128 ? 21.938 -15.242 -3.434 1 87 128 ASP A CA 1
ATOM 1010 C C . ASP A 1 128 ? 20.672 -15.148 -4.273 1 87 128 ASP A C 1
ATOM 1012 O O . ASP A 1 128 ? 20.625 -14.406 -5.262 1 87 128 ASP A O 1
ATOM 1016 N N . ALA A 1 129 ? 19.734 -15.898 -3.807 1 80.5 129 ALA A N 1
ATOM 1017 C CA . ALA A 1 129 ? 18.469 -15.883 -4.512 1 80.5 129 ALA A CA 1
ATOM 1018 C C . ALA A 1 129 ? 17.297 -15.922 -3.533 1 80.5 129 ALA A C 1
ATOM 1020 O O . ALA A 1 129 ? 17.406 -16.516 -2.455 1 80.5 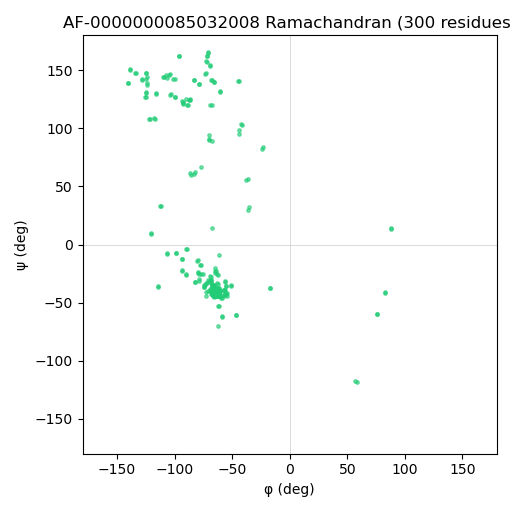129 ALA A O 1
ATOM 1021 N N . VAL A 1 130 ? 16.297 -15.117 -3.871 1 78.31 130 VAL A N 1
ATOM 1022 C CA . VAL A 1 130 ? 15.086 -15.117 -3.053 1 78.31 130 VAL A CA 1
ATOM 1023 C C . VAL A 1 130 ? 14.07 -16.109 -3.629 1 78.31 130 VAL A C 1
ATOM 1025 O O . VAL A 1 130 ? 13.844 -16.141 -4.84 1 78.31 130 VAL A O 1
ATOM 1028 N N . PRO A 1 131 ? 13.68 -17.047 -2.793 1 71.94 131 PRO A N 1
ATOM 1029 C CA . PRO A 1 131 ? 12.688 -18 -3.307 1 71.94 131 PRO A CA 1
ATOM 1030 C C . PRO A 1 131 ? 11.391 -17.312 -3.725 1 71.94 131 PRO A C 1
ATOM 1032 O O . PRO A 1 131 ? 10.984 -16.328 -3.121 1 71.94 131 PRO A O 1
ATOM 1035 N N . CYS A 1 132 ? 10.969 -17.703 -4.957 1 71.19 132 CYS A N 1
ATOM 1036 C CA . CYS A 1 132 ? 9.656 -17.25 -5.387 1 71.19 132 CYS A CA 1
ATOM 1037 C C . CYS A 1 132 ? 8.555 -17.922 -4.574 1 71.19 132 CYS A C 1
ATOM 1039 O O . CYS A 1 132 ? 8.586 -19.125 -4.363 1 71.19 132 CYS A O 1
ATOM 1041 N N . ASP A 1 133 ? 7.777 -17.141 -3.91 1 71.44 133 ASP A N 1
ATOM 1042 C CA . ASP A 1 133 ? 6.68 -17.703 -3.139 1 71.44 133 ASP A CA 1
ATOM 1043 C C . ASP A 1 133 ? 5.328 -17.312 -3.74 1 71.44 133 ASP A C 1
ATOM 1045 O O . ASP A 1 133 ? 4.375 -17.031 -3.012 1 71.44 133 ASP A O 1
ATOM 1049 N N . CYS A 1 134 ? 5.246 -17.172 -5.09 1 67.06 134 CYS A N 1
ATOM 1050 C CA . CYS A 1 134 ? 4.047 -16.688 -5.766 1 67.06 134 CYS A CA 1
ATOM 1051 C C . CYS A 1 134 ? 2.854 -17.594 -5.453 1 67.06 134 CYS A C 1
ATOM 1053 O O . CYS A 1 134 ? 1.768 -17.094 -5.141 1 67.06 134 CYS A O 1
ATOM 1055 N N . VAL A 1 135 ? 2.758 -18.75 -5.742 1 59.22 135 VAL A N 1
ATOM 1056 C CA . VAL A 1 135 ? 1.682 -19.688 -5.445 1 59.22 135 VAL A CA 1
ATOM 1057 C C . VAL A 1 135 ? 2.232 -20.875 -4.641 1 59.22 135 VAL A C 1
ATOM 1059 O O . VAL A 1 135 ? 3.178 -21.531 -5.07 1 59.22 135 VAL A O 1
ATOM 1062 N N . PRO A 1 136 ? 1.827 -20.828 -3.336 1 52.81 136 PRO A N 1
ATOM 1063 C CA . PRO A 1 136 ? 2.293 -22 -2.59 1 52.81 136 PRO A CA 1
ATOM 1064 C C . PRO A 1 136 ? 2.115 -23.312 -3.363 1 52.81 136 PRO A C 1
ATOM 1066 O O . PRO A 1 136 ? 1.073 -23.516 -3.988 1 52.81 136 PRO A O 1
ATOM 1069 N N . GLY A 1 137 ? 3.113 -24.141 -3.215 1 51.47 137 GLY A N 1
ATOM 1070 C CA . GLY A 1 137 ? 3.137 -25.438 -3.865 1 51.47 137 GLY A CA 1
ATOM 1071 C C . GLY A 1 137 ? 3.615 -25.375 -5.305 1 51.47 137 GLY A C 1
ATOM 1072 O O . GLY A 1 137 ? 3.936 -26.406 -5.902 1 51.47 137 GLY A O 1
ATOM 1073 N N . MET A 1 138 ? 3.139 -24.359 -5.98 1 51.38 138 MET A N 1
ATOM 1074 C CA . MET A 1 138 ? 3.604 -24.328 -7.363 1 51.38 138 MET A CA 1
ATOM 1075 C C . MET A 1 138 ? 4.98 -23.672 -7.457 1 51.38 138 MET A C 1
ATOM 1077 O O . MET A 1 138 ? 5.164 -22.531 -7.023 1 51.38 138 MET A O 1
ATOM 1081 N N . ILE A 1 139 ? 5.867 -24.25 -6.816 1 46.16 139 ILE A N 1
ATOM 1082 C CA . ILE A 1 139 ? 7.254 -23.812 -6.906 1 46.16 139 ILE A CA 1
ATOM 1083 C C . ILE A 1 139 ? 7.555 -23.344 -8.328 1 46.16 139 ILE A C 1
ATOM 1085 O O . ILE A 1 139 ? 7.879 -24.156 -9.203 1 46.16 139 ILE A O 1
ATOM 1089 N N . ASP A 1 140 ? 6.746 -22.844 -9.094 1 45.88 140 ASP A N 1
ATOM 1090 C CA . ASP A 1 140 ? 7.305 -22.703 -10.438 1 45.88 140 ASP A CA 1
ATOM 1091 C C . ASP A 1 140 ? 8.391 -21.625 -10.477 1 45.88 140 ASP A C 1
ATOM 1093 O O . ASP A 1 140 ? 8.172 -20.5 -10.055 1 45.88 140 ASP A O 1
ATOM 1097 N N . ALA A 1 141 ? 9.641 -22 -10.328 1 44.5 141 ALA A N 1
ATOM 1098 C CA . ALA A 1 141 ? 10.812 -21.266 -10.797 1 44.5 141 ALA A CA 1
ATOM 1099 C C . ALA A 1 141 ? 10.43 -20.219 -11.836 1 44.5 141 ALA A C 1
ATOM 1101 O O . ALA A 1 141 ? 11.07 -19.172 -11.945 1 44.5 141 ALA A O 1
ATOM 1102 N N . GLU A 1 142 ? 9.484 -20.625 -12.641 1 47.91 142 GLU A N 1
ATOM 1103 C CA . GLU A 1 142 ? 9.25 -19.859 -13.859 1 47.91 142 GLU A CA 1
ATOM 1104 C C . GLU A 1 142 ? 8.453 -18.594 -13.57 1 47.91 142 GLU A C 1
ATOM 1106 O O . GLU A 1 142 ? 8.367 -17.703 -14.422 1 47.91 142 GLU A O 1
ATOM 1111 N N . CYS A 1 143 ? 7.699 -18.719 -12.625 1 49.22 143 CYS A N 1
ATOM 1112 C CA . CYS A 1 143 ? 6.836 -17.562 -12.445 1 49.22 143 CYS A CA 1
ATOM 1113 C C . CYS A 1 143 ? 7.633 -16.266 -12.523 1 49.22 143 CYS A C 1
ATOM 1115 O O . CYS A 1 143 ? 7.25 -15.336 -13.227 1 49.22 143 CYS A O 1
ATOM 1117 N N . CYS A 1 144 ? 8.594 -16.203 -11.539 1 53.78 144 CYS A N 1
ATOM 1118 C CA . CYS A 1 144 ? 9.375 -14.977 -11.547 1 53.78 144 CYS A CA 1
ATOM 1119 C C . CYS A 1 144 ? 10.445 -15.016 -12.641 1 53.78 144 CYS A C 1
ATOM 1121 O O . CYS A 1 144 ? 11.023 -13.984 -12.984 1 53.78 144 CYS A O 1
ATOM 1123 N N . THR A 1 145 ? 10.844 -16.188 -13.016 1 46.91 145 THR A N 1
ATOM 1124 C CA . THR A 1 145 ? 11.891 -16.312 -14.016 1 46.91 145 THR A CA 1
ATOM 1125 C C . THR A 1 145 ? 11.359 -15.945 -15.398 1 46.91 145 THR A C 1
ATOM 1127 O O . THR A 1 145 ? 12.125 -15.539 -16.281 1 46.91 145 THR A O 1
ATOM 1130 N N . VAL A 1 146 ? 10.172 -16.422 -15.773 1 42.12 146 VAL A N 1
ATOM 1131 C CA . VAL A 1 146 ? 9.703 -16.219 -17.141 1 42.12 146 VAL A CA 1
ATOM 1132 C C . VAL A 1 146 ? 9.727 -14.734 -17.484 1 42.12 146 VAL A C 1
ATOM 1134 O O . VAL A 1 146 ? 9.875 -14.359 -18.656 1 42.12 146 VAL A O 1
ATOM 1137 N N . GLN A 1 147 ? 9.359 -13.883 -16.688 1 41.69 147 GLN A N 1
ATOM 1138 C CA . GLN A 1 147 ? 9.18 -12.516 -17.156 1 41.69 147 GLN A CA 1
ATOM 1139 C C . GLN A 1 147 ? 10.508 -11.906 -17.594 1 41.69 147 GLN A C 1
ATOM 1141 O O . GLN A 1 147 ? 10.539 -10.812 -18.156 1 41.69 147 GLN A O 1
ATOM 1146 N N . GLU A 1 148 ? 11.625 -12.383 -17.188 1 38.88 148 GLU A N 1
ATOM 1147 C CA . GLU A 1 148 ? 12.844 -11.812 -17.766 1 38.88 148 GLU A CA 1
ATOM 1148 C C . GLU A 1 148 ? 12.969 -12.156 -19.234 1 38.88 148 GLU A C 1
ATOM 1150 O O . GLU A 1 148 ? 13.633 -11.453 -20 1 38.88 148 GLU A O 1
ATOM 1155 N N . ASN A 1 149 ? 12.703 -13.344 -19.75 1 32.81 149 ASN A N 1
ATOM 1156 C CA . ASN A 1 149 ? 13.062 -13.695 -21.125 1 32.81 149 ASN A CA 1
ATOM 1157 C C . ASN A 1 149 ? 12.195 -12.953 -22.141 1 32.81 149 ASN A C 1
ATOM 1159 O O . ASN A 1 149 ? 12.359 -13.125 -23.344 1 32.81 149 ASN A O 1
ATOM 1163 N N . GLY A 1 150 ? 10.992 -12.688 -22.141 1 29.52 150 GLY A N 1
ATOM 1164 C CA . GLY A 1 150 ? 10.281 -12.289 -23.344 1 29.52 150 GLY A CA 1
ATOM 1165 C C . GLY A 1 150 ? 10.797 -10.992 -23.938 1 29.52 150 GLY A C 1
ATOM 1166 O O . GLY A 1 150 ? 10.703 -10.773 -25.156 1 29.52 150 GLY A O 1
ATOM 1167 N N . ARG A 1 151 ? 10.789 -9.602 -23.609 1 28.73 151 ARG A N 1
ATOM 1168 C CA . ARG A 1 151 ? 10.938 -8.656 -24.719 1 28.73 151 ARG A CA 1
ATOM 1169 C C . ARG A 1 151 ? 12.391 -8.57 -25.172 1 28.73 151 ARG A C 1
ATOM 1171 O O . ARG A 1 151 ? 13.242 -8.023 -24.469 1 28.73 151 ARG A O 1
ATOM 1178 N N . ALA A 1 152 ? 13.188 -9.523 -25.781 1 21.75 152 ALA A N 1
ATOM 1179 C CA . ALA A 1 152 ? 13.984 -8.961 -26.875 1 21.75 152 ALA A CA 1
ATOM 1180 C C . ALA A 1 152 ? 13.094 -8.57 -28.047 1 21.75 152 ALA A C 1
ATOM 1182 O O . ALA A 1 152 ? 12.188 -9.312 -28.422 1 21.75 152 ALA A O 1
ATOM 1183 N N . MET B 1 1 ? -12.039 6.703 -17.391 1 28.66 1 MET B N 1
ATOM 1184 C CA . MET B 1 1 ? -11.477 6.961 -16.062 1 28.66 1 MET B CA 1
ATOM 1185 C C . MET B 1 1 ? -10.656 5.766 -15.586 1 28.66 1 MET B C 1
ATOM 1187 O O . MET B 1 1 ? -11.195 4.668 -15.422 1 28.66 1 MET B O 1
ATOM 1191 N N . ASN B 1 2 ? -9.641 5.289 -16.094 1 37.97 2 ASN B N 1
ATOM 1192 C CA . ASN B 1 2 ? -8.797 4.137 -15.797 1 37.97 2 ASN B CA 1
ATOM 1193 C C . ASN B 1 2 ? -8.648 3.939 -14.289 1 37.97 2 ASN B C 1
ATOM 1195 O O . ASN B 1 2 ? -7.949 4.707 -13.625 1 37.97 2 ASN B O 1
ATOM 1199 N N . GLU B 1 3 ? -9.727 3.824 -13.586 1 45.81 3 GLU B N 1
ATOM 1200 C CA . GLU B 1 3 ? -9.945 3.805 -12.148 1 45.81 3 GLU B CA 1
ATOM 1201 C C . GLU B 1 3 ? -8.922 2.918 -11.445 1 45.81 3 GLU B C 1
ATOM 1203 O O . GLU B 1 3 ? -8.617 1.818 -11.914 1 45.81 3 GLU B O 1
ATOM 1208 N N . GLN B 1 4 ? -7.91 3.506 -10.914 1 56.03 4 GLN B N 1
ATOM 1209 C CA . GLN B 1 4 ? -7 2.785 -10.031 1 56.03 4 GLN B CA 1
ATOM 1210 C C . GLN B 1 4 ? -7.688 1.579 -9.398 1 56.03 4 GLN B C 1
ATOM 1212 O O . GLN B 1 4 ? -8.719 1.721 -8.742 1 56.03 4 GLN B O 1
ATOM 1217 N N . MET B 1 5 ? -7.73 0.51 -10.133 1 62.19 5 MET B N 1
ATOM 1218 C CA . MET B 1 5 ? -8.391 -0.706 -9.664 1 62.19 5 MET B CA 1
ATOM 1219 C C . MET B 1 5 ? -8.062 -0.969 -8.195 1 62.19 5 MET B C 1
ATOM 1221 O O . MET B 1 5 ? -6.898 -0.956 -7.801 1 62.19 5 MET B O 1
ATOM 1225 N N . ASP B 1 6 ? -9.062 -0.648 -7.383 1 72.94 6 ASP B N 1
ATOM 1226 C CA . ASP B 1 6 ? -8.953 -0.968 -5.961 1 72.94 6 ASP B CA 1
ATOM 1227 C C . ASP B 1 6 ? -9.047 -2.475 -5.73 1 72.94 6 ASP B C 1
ATOM 1229 O O . ASP B 1 6 ? -10.141 -3.035 -5.691 1 72.94 6 ASP B O 1
ATOM 1233 N N . ILE B 1 7 ? -7.902 -3.107 -5.754 1 78.5 7 ILE B N 1
ATOM 1234 C CA . ILE B 1 7 ? -7.867 -4.543 -5.504 1 78.5 7 ILE B CA 1
ATOM 1235 C C . ILE B 1 7 ? -7.73 -4.805 -4.004 1 78.5 7 ILE B C 1
ATOM 1237 O O . ILE B 1 7 ? -6.801 -4.305 -3.365 1 78.5 7 ILE B O 1
ATOM 1241 N N . SER B 1 8 ? -8.711 -5.5 -3.449 1 81.25 8 SER B N 1
ATOM 1242 C CA . SER B 1 8 ? -8.68 -5.852 -2.033 1 81.25 8 SER B CA 1
ATOM 1243 C C . SER B 1 8 ? -7.621 -6.906 -1.745 1 81.25 8 SER B C 1
ATOM 1245 O O . SER B 1 8 ? -7.152 -7.59 -2.658 1 81.25 8 SER B O 1
ATOM 1247 N N . PRO B 1 9 ? -7.305 -7.074 -0.481 1 79.62 9 PRO B N 1
ATOM 1248 C CA . PRO B 1 9 ? -6.34 -8.117 -0.125 1 79.62 9 PRO B CA 1
ATOM 1249 C C . PRO B 1 9 ? -6.77 -9.5 -0.598 1 79.62 9 PRO B C 1
ATOM 1251 O O . PRO B 1 9 ? -5.938 -10.281 -1.065 1 79.62 9 PRO B O 1
ATOM 1254 N N . ALA B 1 10 ? -8.062 -9.773 -0.493 1 83.62 10 ALA B N 1
ATOM 1255 C CA . ALA B 1 10 ? -8.578 -11.062 -0.936 1 83.62 10 ALA B CA 1
ATOM 1256 C C . ALA B 1 10 ? -8.422 -11.227 -2.445 1 83.62 10 ALA B C 1
ATOM 1258 O O . ALA B 1 10 ? -8.031 -12.297 -2.926 1 83.62 10 ALA B O 1
ATOM 1259 N N . GLU B 1 11 ? -8.672 -10.188 -3.094 1 88.5 11 GLU B N 1
ATOM 1260 C CA . GLU B 1 11 ? -8.57 -10.219 -4.551 1 88.5 11 GLU B CA 1
ATOM 1261 C C . GLU B 1 11 ? -7.121 -10.375 -4.996 1 88.5 11 GLU B C 1
ATOM 1263 O O . GLU B 1 11 ? -6.848 -11.008 -6.016 1 88.5 11 GLU B O 1
ATOM 1268 N N . TRP B 1 12 ? -6.277 -9.883 -4.234 1 85.06 12 TRP B N 1
ATOM 1269 C CA . TRP B 1 12 ? -4.855 -9.984 -4.535 1 85.06 12 TRP B CA 1
ATOM 1270 C C . TRP B 1 12 ? -4.41 -11.445 -4.555 1 85.06 12 TRP B C 1
ATOM 1272 O O . TRP B 1 12 ? -3.633 -11.852 -5.426 1 85.06 12 TRP B O 1
ATOM 1282 N N . ARG B 1 13 ? -4.945 -12.164 -3.695 1 83.94 13 ARG B N 1
ATOM 1283 C CA . ARG B 1 13 ? -4.582 -13.57 -3.613 1 83.94 13 ARG B CA 1
ATOM 1284 C C . ARG B 1 13 ? -5.043 -14.328 -4.852 1 83.94 13 ARG B C 1
ATOM 1286 O O . ARG B 1 13 ? -4.32 -15.18 -5.375 1 83.94 13 ARG B O 1
ATOM 1293 N N . VAL B 1 14 ? -6.18 -13.969 -5.242 1 89.06 14 VAL B N 1
ATOM 1294 C CA . VAL B 1 14 ? -6.715 -14.594 -6.445 1 89.06 14 VAL B CA 1
ATOM 1295 C C . VAL B 1 14 ? -5.898 -14.164 -7.66 1 89.06 14 VAL B C 1
ATOM 1297 O O . VAL B 1 14 ? -5.547 -15 -8.508 1 89.06 14 VAL B O 1
ATOM 1300 N N . MET B 1 15 ? -5.586 -12.891 -7.699 1 89.94 15 MET B N 1
ATOM 1301 C CA . MET B 1 15 ? -4.832 -12.352 -8.828 1 89.94 15 MET B CA 1
ATOM 1302 C C . MET B 1 15 ? -3.443 -12.977 -8.898 1 89.94 15 MET B C 1
ATOM 1304 O O . MET B 1 15 ? -2.93 -13.234 -9.992 1 89.94 15 MET B O 1
ATOM 1308 N N . ARG B 1 16 ? -2.875 -13.148 -7.793 1 85.19 16 ARG B N 1
ATOM 1309 C CA . ARG B 1 16 ? -1.553 -13.766 -7.75 1 85.19 16 ARG B CA 1
ATOM 1310 C C . ARG B 1 16 ? -1.56 -15.125 -8.438 1 85.19 16 ARG B C 1
ATOM 1312 O O . ARG B 1 16 ? -0.636 -15.453 -9.188 1 85.19 16 ARG B O 1
ATOM 1319 N N . VAL B 1 17 ? -2.566 -15.898 -8.195 1 86.75 17 VAL B N 1
ATOM 1320 C CA . VAL B 1 17 ? -2.699 -17.203 -8.812 1 86.75 17 VAL B CA 1
ATOM 1321 C C . VAL B 1 17 ? -2.906 -17.047 -10.32 1 86.75 17 VAL B C 1
ATOM 1323 O O . VAL B 1 17 ? -2.258 -17.734 -11.109 1 86.75 17 VAL B O 1
ATOM 1326 N N . ALA B 1 18 ? -3.758 -16.125 -10.672 1 90.19 18 ALA B N 1
ATOM 1327 C CA . ALA B 1 18 ? -4.055 -15.906 -12.086 1 90.19 18 ALA B CA 1
ATOM 1328 C C . ALA B 1 18 ? -2.812 -15.438 -12.836 1 90.19 18 ALA B C 1
ATOM 1330 O O . ALA B 1 18 ? -2.568 -15.867 -13.969 1 90.19 18 ALA B O 1
ATOM 1331 N N . TRP B 1 19 ? -2.051 -14.539 -12.281 1 87.81 19 TRP B N 1
ATOM 1332 C CA . TRP B 1 19 ? -0.828 -14.039 -12.898 1 87.81 19 TRP B CA 1
ATOM 1333 C C . TRP B 1 19 ? 0.197 -15.156 -13.062 1 87.81 19 TRP B C 1
ATOM 1335 O O . TRP B 1 19 ? 0.878 -15.242 -14.086 1 87.81 19 TRP B O 1
ATOM 1345 N N . THR B 1 20 ? 0.282 -15.977 -12.078 1 83.12 20 THR B N 1
ATOM 1346 C CA . THR B 1 20 ? 1.276 -17.047 -12.07 1 83.12 20 THR B CA 1
ATOM 1347 C C . THR B 1 20 ? 0.96 -18.094 -13.133 1 83.12 20 THR B C 1
ATOM 1349 O O . THR B 1 20 ? 1.847 -18.516 -13.875 1 83.12 20 THR B O 1
ATOM 1352 N N . LEU B 1 21 ? -0.305 -18.406 -13.281 1 84.25 21 LEU B N 1
ATOM 1353 C CA . LEU B 1 21 ? -0.703 -19.469 -14.195 1 84.25 21 LEU B CA 1
ATOM 1354 C C . LEU B 1 21 ? -1.059 -18.906 -15.57 1 84.25 21 LEU B C 1
ATOM 1356 O O . LEU B 1 21 ? -1.113 -19.641 -16.547 1 84.25 21 LEU B O 1
ATOM 1360 N N . GLY B 1 22 ? -1.205 -17.594 -15.633 1 86.56 22 GLY B N 1
ATOM 1361 C CA . GLY B 1 22 ? -1.569 -16.953 -16.875 1 86.56 22 GLY B CA 1
ATOM 1362 C C . GLY B 1 22 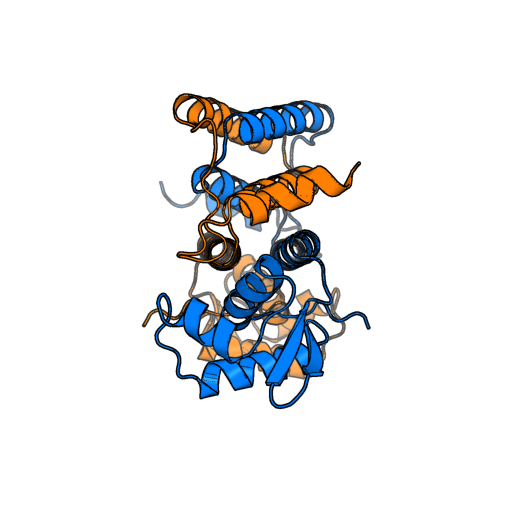? -3.035 -17.125 -17.234 1 86.56 22 GLY B C 1
ATOM 1363 O O . GLY B 1 22 ? -3.734 -16.156 -17.5 1 86.56 22 GLY B O 1
ATOM 1364 N N . GLN B 1 23 ? -3.426 -18.375 -17.375 1 91 23 GLN B N 1
ATOM 1365 C CA . GLN B 1 23 ? -4.816 -18.766 -17.562 1 91 23 GLN B CA 1
ATOM 1366 C C . GLN B 1 23 ? -5.242 -19.797 -16.516 1 91 23 GLN B C 1
ATOM 1368 O O . GLN B 1 23 ? -4.551 -20.797 -16.312 1 91 23 GLN B O 1
ATOM 1373 N N . VAL B 1 24 ? -6.336 -19.391 -15.906 1 92.25 24 VAL B N 1
ATOM 1374 C CA . VAL B 1 24 ? -6.695 -20.312 -14.82 1 92.25 24 VAL B CA 1
ATOM 1375 C C . VAL B 1 24 ? -8.203 -20.531 -14.82 1 92.25 24 VAL B C 1
ATOM 1377 O O . VAL B 1 24 ? -8.969 -19.672 -15.273 1 92.25 24 VAL B O 1
ATOM 1380 N N . THR B 1 25 ? -8.586 -21.734 -14.352 1 93.56 25 THR B N 1
ATOM 1381 C CA . THR B 1 25 ? -9.992 -22.016 -14.086 1 93.56 25 THR B CA 1
ATOM 1382 C C . THR B 1 25 ? -10.328 -21.797 -12.617 1 93.56 25 THR B C 1
ATOM 1384 O O . THR B 1 25 ? -9.422 -21.656 -11.781 1 93.56 25 THR B O 1
ATOM 1387 N N . SER B 1 26 ? -11.695 -21.656 -12.359 1 92.44 26 SER B N 1
ATOM 1388 C CA . SER B 1 26 ? -12.117 -21.5 -10.969 1 92.44 26 SER B CA 1
ATOM 1389 C C . SER B 1 26 ? -11.609 -22.656 -10.109 1 92.44 26 SER B C 1
ATOM 1391 O O . SER B 1 26 ? -11.18 -22.453 -8.977 1 92.44 26 SER B O 1
ATOM 1393 N N . ALA B 1 27 ? -11.555 -23.891 -10.664 1 90.56 27 ALA B N 1
ATOM 1394 C CA . ALA B 1 27 ? -11.094 -25.062 -9.938 1 90.56 27 ALA B CA 1
ATOM 1395 C C . ALA B 1 27 ? -9.602 -24.969 -9.609 1 90.56 27 ALA B C 1
ATOM 1397 O O . ALA B 1 27 ? -9.18 -25.328 -8.516 1 90.56 27 ALA B O 1
ATOM 1398 N N . GLN B 1 28 ? -8.883 -24.484 -10.547 1 88.38 28 GLN B N 1
ATOM 1399 C CA . GLN B 1 28 ? -7.449 -24.312 -10.344 1 88.38 28 GLN B CA 1
ATOM 1400 C C . GLN B 1 28 ? -7.164 -23.297 -9.25 1 88.38 28 GLN B C 1
ATOM 1402 O O . GLN B 1 28 ? -6.277 -23.484 -8.422 1 88.38 28 GLN B O 1
ATOM 1407 N N . VAL B 1 29 ? -7.902 -22.188 -9.273 1 89.75 29 VAL B N 1
ATOM 1408 C CA . VAL B 1 29 ? -7.723 -21.141 -8.273 1 89.75 29 VAL B CA 1
ATOM 1409 C C . VAL B 1 29 ? -8.102 -21.656 -6.891 1 89.75 29 VAL B C 1
ATOM 1411 O O . VAL B 1 29 ? -7.395 -21.422 -5.91 1 89.75 29 VAL B O 1
ATOM 1414 N N . ILE B 1 30 ? -9.188 -22.438 -6.805 1 89.44 30 ILE B N 1
ATOM 1415 C CA . ILE B 1 30 ? -9.664 -23 -5.551 1 89.44 30 ILE B CA 1
ATOM 1416 C C . ILE B 1 30 ? -8.617 -23.953 -4.98 1 89.44 30 ILE B C 1
ATOM 1418 O O . ILE B 1 30 ? -8.297 -23.891 -3.791 1 89.44 30 ILE B O 1
ATOM 1422 N N . ASP B 1 31 ? -8.055 -24.781 -5.844 1 86.69 31 ASP B N 1
ATOM 1423 C CA . ASP B 1 31 ? -7.059 -25.75 -5.422 1 86.69 31 ASP B CA 1
ATOM 1424 C C . ASP B 1 31 ? -5.797 -25.062 -4.906 1 86.69 31 ASP B C 1
ATOM 1426 O O . ASP B 1 31 ? -5.207 -25.5 -3.916 1 86.69 31 ASP B O 1
ATOM 1430 N N . ALA B 1 32 ? -5.434 -24.031 -5.645 1 82.81 32 ALA B N 1
ATOM 1431 C CA . ALA B 1 32 ? -4.211 -23.312 -5.285 1 82.81 32 ALA B CA 1
ATOM 1432 C C . ALA B 1 32 ? -4.371 -22.578 -3.953 1 82.81 32 ALA B C 1
ATOM 1434 O O . ALA B 1 32 ? -3.436 -22.516 -3.154 1 82.81 32 ALA B O 1
ATOM 1435 N N . LEU B 1 33 ? -5.582 -22.047 -3.65 1 84.25 33 LEU B N 1
ATOM 1436 C CA . LEU B 1 33 ? -5.797 -21.203 -2.475 1 84.25 33 LEU B CA 1
ATOM 1437 C C . LEU B 1 33 ? -6.285 -22.031 -1.294 1 84.25 33 LEU B C 1
ATOM 1439 O O . LEU B 1 33 ? -6.145 -21.625 -0.14 1 84.25 33 LEU B O 1
ATOM 1443 N N . LYS B 1 34 ? -6.863 -23.188 -1.541 1 80.19 34 LYS B N 1
ATOM 1444 C CA . LYS B 1 34 ? -7.391 -24.047 -0.488 1 80.19 34 LYS B CA 1
ATOM 1445 C C . LYS B 1 34 ? -6.312 -24.391 0.532 1 80.19 34 LYS B C 1
ATOM 1447 O O . LYS B 1 34 ? -6.602 -24.562 1.718 1 80.19 34 LYS B O 1
ATOM 1452 N N . GLN B 1 35 ? -5.184 -24.469 0.096 1 72.56 35 GLN B N 1
ATOM 1453 C CA . GLN B 1 35 ? -4.07 -24.859 0.958 1 72.56 35 GLN B CA 1
ATOM 1454 C C . GLN B 1 35 ? -3.627 -23.703 1.845 1 72.56 35 GLN B C 1
ATOM 1456 O O . GLN B 1 35 ? -2.998 -23.906 2.883 1 72.56 35 GLN B O 1
ATOM 1461 N N . ARG B 1 36 ? -3.996 -22.5 1.502 1 71.31 36 ARG B N 1
ATOM 1462 C CA . ARG B 1 36 ? -3.467 -21.328 2.203 1 71.31 36 ARG B CA 1
ATOM 1463 C C . ARG B 1 36 ? -4.57 -20.609 2.963 1 71.31 36 ARG B C 1
ATOM 1465 O O . ARG B 1 36 ? -4.344 -20.094 4.062 1 71.31 36 ARG B O 1
ATOM 1472 N N . VAL B 1 37 ? -5.676 -20.625 2.326 1 74.38 37 VAL B N 1
ATOM 1473 C CA . VAL B 1 37 ? -6.762 -19.859 2.93 1 74.38 37 VAL B CA 1
ATOM 1474 C C . VAL B 1 37 ? -8.008 -20.734 3.059 1 74.38 37 VAL B C 1
ATOM 1476 O O . VAL B 1 37 ? -8.211 -21.656 2.256 1 74.38 37 VAL B O 1
ATOM 1479 N N . ASP B 1 38 ? -8.68 -20.562 4.105 1 81.81 38 ASP B N 1
ATOM 1480 C CA . ASP B 1 38 ? -9.898 -21.328 4.371 1 81.81 38 ASP B CA 1
ATOM 1481 C C . ASP B 1 38 ? -11.117 -20.672 3.721 1 81.81 38 ASP B C 1
ATOM 1483 O O . ASP B 1 38 ? -12.031 -20.234 4.414 1 81.81 38 ASP B O 1
ATOM 1487 N N . TRP B 1 39 ? -11.055 -20.547 2.393 1 84.31 39 TRP B N 1
ATOM 1488 C CA . TRP B 1 39 ? -12.195 -19.984 1.678 1 84.31 39 TRP B CA 1
ATOM 1489 C C . TRP B 1 39 ? -13.047 -21.078 1.05 1 84.31 39 TRP B C 1
ATOM 1491 O O . TRP B 1 39 ? -12.508 -22.078 0.542 1 84.31 39 TRP B O 1
ATOM 1501 N N . LYS B 1 40 ? -14.297 -20.812 1.108 1 90.62 40 LYS B N 1
ATOM 1502 C CA . LYS B 1 40 ? -15.227 -21.672 0.371 1 90.62 40 LYS B CA 1
ATOM 1503 C C . LYS B 1 40 ? -15.141 -21.406 -1.13 1 90.62 40 LYS B C 1
ATOM 1505 O O . LYS B 1 40 ? -14.859 -20.281 -1.554 1 90.62 40 LYS B O 1
ATOM 1510 N N . PRO B 1 41 ? -15.359 -22.5 -1.858 1 92.81 41 PRO B N 1
ATOM 1511 C CA . PRO B 1 41 ? -15.352 -22.312 -3.311 1 92.81 41 PRO B CA 1
ATOM 1512 C C . PRO B 1 41 ? -16.266 -21.172 -3.762 1 92.81 41 PRO B C 1
ATOM 1514 O O . PRO B 1 41 ? -15.906 -20.406 -4.668 1 92.81 41 PRO B O 1
ATOM 1517 N N . ALA B 1 42 ? -17.312 -20.984 -3.133 1 93.62 42 ALA B N 1
ATOM 1518 C CA . ALA B 1 42 ? -18.25 -19.922 -3.486 1 93.62 42 ALA B CA 1
ATOM 1519 C C . ALA B 1 42 ? -17.609 -18.547 -3.311 1 93.62 42 ALA B C 1
ATOM 1521 O O . ALA B 1 42 ? -17.859 -17.641 -4.102 1 93.62 42 ALA B O 1
ATOM 1522 N N . THR B 1 43 ? -16.812 -18.375 -2.301 1 92.31 43 THR B N 1
ATOM 1523 C CA . THR B 1 43 ? -16.109 -17.125 -2.041 1 92.31 43 THR B CA 1
ATOM 1524 C C . THR B 1 43 ? -15.141 -16.812 -3.17 1 92.31 43 THR B C 1
ATOM 1526 O O . THR B 1 43 ? -15.094 -15.672 -3.654 1 92.31 43 THR B O 1
ATOM 1529 N N . ILE B 1 44 ? -14.469 -17.844 -3.545 1 93.25 44 ILE B N 1
ATOM 1530 C CA . ILE B 1 44 ? -13.477 -17.672 -4.602 1 93.25 44 ILE B CA 1
ATOM 1531 C C . ILE B 1 44 ? -14.172 -17.297 -5.906 1 93.25 44 ILE B C 1
ATOM 1533 O O . ILE B 1 44 ? -13.711 -16.422 -6.637 1 93.25 44 ILE B O 1
ATOM 1537 N N . LYS B 1 45 ? -15.281 -17.938 -6.164 1 94.31 45 LYS B N 1
ATOM 1538 C CA . LYS B 1 45 ? -16.031 -17.641 -7.379 1 94.31 45 LYS B CA 1
ATOM 1539 C C . LYS B 1 45 ? -16.547 -16.203 -7.371 1 94.31 45 LYS B C 1
ATOM 1541 O O . LYS B 1 45 ? -16.547 -15.531 -8.398 1 94.31 45 LYS B O 1
ATOM 1546 N N . THR B 1 46 ? -16.984 -15.789 -6.281 1 95.62 46 THR B N 1
ATOM 1547 C CA . THR B 1 46 ? -17.438 -14.406 -6.129 1 95.62 46 THR B CA 1
ATOM 1548 C C . THR B 1 46 ? -16.297 -13.43 -6.422 1 95.62 46 THR B C 1
ATOM 1550 O O . THR B 1 46 ? -16.484 -12.445 -7.137 1 95.62 46 THR B O 1
ATOM 1553 N N . LEU B 1 47 ? -15.164 -13.719 -5.898 1 94.56 47 LEU B N 1
ATOM 1554 C CA . LEU B 1 47 ? -14 -12.867 -6.117 1 94.56 47 LEU B CA 1
ATOM 1555 C C . LEU B 1 47 ? -13.617 -12.836 -7.59 1 94.56 47 LEU B C 1
ATOM 1557 O O . LEU B 1 47 ? -13.266 -11.781 -8.125 1 94.56 47 LEU B O 1
ATOM 1561 N N . LEU B 1 48 ? -13.719 -14 -8.195 1 95.69 48 LEU B N 1
ATOM 1562 C CA . LEU B 1 48 ? -13.414 -14.078 -9.617 1 95.69 48 LEU B CA 1
ATOM 1563 C C . LEU B 1 48 ? -14.375 -13.203 -10.422 1 95.69 48 LEU B C 1
ATOM 1565 O O . LEU B 1 48 ? -13.945 -12.438 -11.297 1 95.69 48 LEU B O 1
ATOM 1569 N N . ARG B 1 49 ? -15.594 -13.273 -10.117 1 95.06 49 ARG B N 1
ATOM 1570 C CA . ARG B 1 49 ? -16.609 -12.477 -10.805 1 95.06 49 ARG B CA 1
ATOM 1571 C C . ARG B 1 49 ? -16.359 -10.984 -10.586 1 95.06 49 ARG B C 1
ATOM 1573 O O . ARG B 1 49 ? -16.484 -10.188 -11.516 1 95.06 49 ARG B O 1
ATOM 1580 N N . ARG B 1 50 ? -16.031 -10.625 -9.422 1 94.94 50 ARG B N 1
ATOM 1581 C CA . ARG B 1 50 ? -15.734 -9.234 -9.094 1 94.94 50 ARG B CA 1
ATOM 1582 C C . ARG B 1 50 ? -14.531 -8.727 -9.883 1 94.94 50 ARG B C 1
ATOM 1584 O O . ARG B 1 50 ? -14.547 -7.602 -10.391 1 94.94 50 ARG B O 1
ATOM 1591 N N . LEU B 1 51 ? -13.547 -9.539 -9.969 1 95.12 51 LEU B N 1
ATOM 1592 C CA . LEU B 1 51 ? -12.336 -9.164 -10.68 1 95.12 51 LEU B CA 1
ATOM 1593 C C . LEU B 1 51 ? -12.602 -8.992 -12.172 1 95.12 51 LEU B C 1
ATOM 1595 O O . LEU B 1 51 ? -12.008 -8.125 -12.82 1 95.12 51 LEU B O 1
ATOM 1599 N N . VAL B 1 52 ? -13.492 -9.797 -12.695 1 94.81 52 VAL B N 1
ATOM 1600 C CA . VAL B 1 52 ? -13.898 -9.648 -14.094 1 94.81 52 VAL B CA 1
ATOM 1601 C C . VAL B 1 52 ? -14.656 -8.336 -14.273 1 94.81 52 VAL B C 1
ATOM 1603 O O . VAL B 1 52 ? -14.398 -7.594 -15.227 1 94.81 52 VAL B O 1
ATOM 1606 N N . LYS B 1 53 ? -15.516 -8.039 -13.367 1 94.31 53 LYS B N 1
ATOM 1607 C CA . LYS B 1 53 ? -16.297 -6.805 -13.414 1 94.31 53 LYS B CA 1
ATOM 1608 C C . LYS B 1 53 ? -15.383 -5.578 -13.336 1 94.31 53 LYS B C 1
ATOM 1610 O O . LYS B 1 53 ? -15.633 -4.57 -14 1 94.31 53 LYS B O 1
ATOM 1615 N N . LYS B 1 54 ? -14.312 -5.68 -12.617 1 91.38 54 LYS B N 1
ATOM 1616 C CA . LYS B 1 54 ? -13.367 -4.586 -12.43 1 91.38 54 LYS B CA 1
ATOM 1617 C C . LYS B 1 54 ? -12.43 -4.449 -13.633 1 91.38 54 LYS B C 1
ATOM 1619 O O . LYS B 1 54 ? -11.688 -3.471 -13.742 1 91.38 54 LYS B O 1
ATOM 1624 N N . GLY B 1 55 ? -12.445 -5.453 -14.438 1 93.25 55 GLY B N 1
ATOM 1625 C CA . GLY B 1 55 ? -11.594 -5.422 -15.625 1 93.25 55 GLY B CA 1
ATOM 1626 C C . GLY B 1 55 ? -10.195 -5.953 -15.367 1 93.25 55 GLY B C 1
ATOM 1627 O O . GLY B 1 55 ? -9.289 -5.734 -16.172 1 93.25 55 GLY B O 1
ATOM 1628 N N . ALA B 1 56 ? -9.961 -6.613 -14.266 1 94 56 ALA B N 1
ATOM 1629 C CA . ALA B 1 56 ? -8.664 -7.203 -13.945 1 94 56 ALA B CA 1
ATOM 1630 C C . ALA B 1 56 ? -8.492 -8.555 -14.625 1 94 56 ALA B C 1
ATOM 1632 O O . ALA B 1 56 ? -7.379 -8.938 -14.992 1 94 56 ALA B O 1
ATOM 1633 N N . LEU B 1 57 ? -9.609 -9.227 -14.766 1 95.88 57 LEU B N 1
ATOM 1634 C CA . LEU B 1 57 ? -9.633 -10.531 -15.422 1 95.88 57 LEU B CA 1
ATOM 1635 C C . LEU B 1 57 ? -10.625 -10.539 -16.578 1 95.88 57 LEU B C 1
ATOM 1637 O O . LEU B 1 57 ? -11.609 -9.797 -16.562 1 95.88 57 LEU B O 1
ATOM 1641 N N . LYS B 1 58 ? -10.297 -11.273 -17.531 1 96.25 58 LYS B N 1
ATOM 1642 C CA . LYS B 1 58 ? -11.234 -11.625 -18.594 1 96.25 58 LYS B CA 1
ATOM 1643 C C . LYS B 1 58 ? -11.633 -13.094 -18.516 1 96.25 58 LYS B C 1
ATOM 1645 O O . LYS B 1 58 ? -10.82 -13.945 -18.141 1 96.25 58 LYS B O 1
ATOM 1650 N N . THR B 1 59 ? -12.859 -13.328 -18.844 1 94.88 59 THR B N 1
ATOM 1651 C CA . THR B 1 59 ? -13.352 -14.703 -18.781 1 94.88 59 THR B CA 1
ATOM 1652 C C . THR B 1 59 ? -13.734 -15.195 -20.188 1 94.88 59 THR B C 1
ATOM 1654 O O . THR B 1 59 ? -14.273 -14.438 -20.984 1 94.88 59 THR B O 1
ATOM 1657 N N . THR B 1 60 ? -13.242 -16.281 -20.453 1 93.44 60 THR B N 1
ATOM 1658 C CA . THR B 1 60 ? -13.633 -16.969 -21.688 1 93.44 60 THR B CA 1
ATOM 1659 C C . THR B 1 60 ? -14.156 -18.375 -21.375 1 93.44 60 THR B C 1
ATOM 1661 O O . THR B 1 60 ? -13.703 -19.016 -20.438 1 93.44 60 THR B O 1
ATOM 1664 N N . GLN B 1 61 ? -15.141 -18.734 -22.125 1 90.06 61 GLN B N 1
ATOM 1665 C CA . GLN B 1 61 ? -15.727 -20.062 -21.906 1 90.06 61 GLN B CA 1
ATOM 1666 C C . GLN B 1 61 ? -15.078 -21.109 -22.797 1 90.06 61 GLN B C 1
ATOM 1668 O O . GLN B 1 61 ? -14.938 -20.906 -24 1 90.06 61 GLN B O 1
ATOM 1673 N N . GLU B 1 62 ? -14.539 -22.047 -22.219 1 86.38 62 GLU B N 1
ATOM 1674 C CA . GLU B 1 62 ? -14.031 -23.219 -22.922 1 86.38 62 GLU B CA 1
ATOM 1675 C C . GLU B 1 62 ? -14.773 -24.484 -22.484 1 86.38 62 GLU B C 1
ATOM 1677 O O . GLU B 1 62 ? -14.477 -25.047 -21.422 1 86.38 62 GLU B O 1
ATOM 1682 N N . GLY B 1 63 ? -15.609 -25 -23.391 1 87.06 63 GLY B N 1
ATOM 1683 C CA . GLY B 1 63 ? -16.469 -26.109 -22.984 1 87.06 63 GLY B CA 1
ATOM 1684 C C . GLY B 1 63 ? -17.375 -25.75 -21.812 1 87.06 63 GLY B C 1
ATOM 1685 O O . GLY B 1 63 ? -18.141 -24.781 -21.891 1 87.06 63 GLY B O 1
ATOM 1686 N N . ARG B 1 64 ? -17.188 -26.484 -20.703 1 86.25 64 ARG B N 1
ATOM 1687 C CA . ARG B 1 64 ? -18.016 -26.266 -19.516 1 86.25 64 ARG B CA 1
ATOM 1688 C C . ARG B 1 64 ? -17.281 -25.391 -18.5 1 86.25 64 ARG B C 1
ATOM 1690 O O . ARG B 1 64 ? -17.859 -24.984 -17.484 1 86.25 64 ARG B O 1
ATOM 1697 N N . ALA B 1 65 ? -16.031 -25.141 -18.812 1 87.19 65 ALA B N 1
ATOM 1698 C CA . ALA B 1 65 ? -15.258 -24.406 -17.797 1 87.19 65 ALA B CA 1
ATOM 1699 C C . ALA B 1 65 ? -15.023 -22.969 -18.234 1 87.19 65 ALA B C 1
ATOM 1701 O O . ALA B 1 65 ? -14.914 -22.672 -19.422 1 87.19 65 ALA B O 1
ATOM 1702 N N . PHE B 1 66 ? -15.062 -22.031 -17.266 1 92.94 66 PHE B N 1
ATOM 1703 C CA . PHE B 1 66 ? -14.68 -20.641 -17.469 1 92.94 66 PHE B CA 1
ATOM 1704 C C . PHE B 1 66 ? -13.188 -20.453 -17.234 1 92.94 66 PHE B C 1
ATOM 1706 O O . PHE B 1 66 ? -12.648 -20.906 -16.219 1 92.94 66 PHE B O 1
ATOM 1713 N N . ILE B 1 67 ? -12.57 -19.891 -18.297 1 95.62 67 ILE B N 1
ATOM 1714 C CA . ILE B 1 67 ? -11.141 -19.609 -18.203 1 95.62 67 ILE B CA 1
ATOM 1715 C C . ILE B 1 67 ? -10.938 -18.125 -17.875 1 95.62 67 ILE B C 1
ATOM 1717 O O . ILE B 1 67 ? -11.477 -17.266 -18.562 1 95.62 67 ILE B O 1
ATOM 1721 N N . TYR B 1 68 ? -10.18 -17.859 -16.844 1 96.31 68 TYR B N 1
ATOM 1722 C CA . TYR B 1 68 ? -9.875 -16.5 -16.422 1 96.31 68 TYR B CA 1
ATOM 1723 C C . TYR B 1 68 ? -8.461 -16.109 -16.828 1 96.31 68 TYR B C 1
ATOM 1725 O O . TYR B 1 68 ? -7.508 -16.859 -16.594 1 96.31 68 TYR B O 1
ATOM 1733 N N . THR B 1 69 ? -8.367 -14.984 -17.469 1 95.44 69 THR B N 1
ATOM 1734 C CA . THR B 1 69 ? -7.078 -14.469 -17.922 1 95.44 69 THR B CA 1
ATOM 1735 C C . THR B 1 69 ? -6.848 -13.055 -17.391 1 95.44 69 THR B C 1
ATOM 1737 O O . THR B 1 69 ? -7.715 -12.188 -17.531 1 95.44 69 THR B O 1
ATOM 1740 N N . PRO B 1 70 ? -5.609 -12.867 -16.781 1 94.06 70 PRO B N 1
ATOM 1741 C CA . PRO B 1 70 ? -5.336 -11.516 -16.297 1 94.06 70 PRO B CA 1
ATOM 1742 C C . PRO B 1 70 ? -5.23 -10.492 -17.438 1 94.06 70 PRO B C 1
ATOM 1744 O O . PRO B 1 70 ? -4.613 -10.773 -18.469 1 94.06 70 PRO B O 1
ATOM 1747 N N . LEU B 1 71 ? -5.812 -9.281 -17.203 1 94.06 71 LEU B N 1
ATOM 1748 C CA . LEU B 1 71 ? -5.785 -8.219 -18.203 1 94.06 71 LEU B CA 1
ATOM 1749 C C . LEU B 1 71 ? -4.801 -7.125 -17.797 1 94.06 71 LEU B C 1
ATOM 1751 O O . LEU B 1 71 ? -4.508 -6.223 -18.578 1 94.06 71 LEU B O 1
ATOM 1755 N N . ILE B 1 72 ? -4.242 -7.172 -16.594 1 90.06 72 ILE B N 1
ATOM 1756 C CA . ILE B 1 72 ? -3.322 -6.164 -16.094 1 90.06 72 ILE B CA 1
ATOM 1757 C C . ILE B 1 72 ? -2.01 -6.82 -15.672 1 90.06 72 ILE B C 1
ATOM 1759 O O . ILE B 1 72 ? -2.006 -7.934 -15.141 1 90.06 72 ILE B O 1
ATOM 1763 N N . PRO B 1 73 ? -0.926 -6.133 -16.016 1 88.88 73 PRO B N 1
ATOM 1764 C CA . PRO B 1 73 ? 0.368 -6.711 -15.648 1 88.88 73 PRO B CA 1
ATOM 1765 C C . PRO B 1 73 ? 0.602 -6.707 -14.141 1 88.88 73 PRO B C 1
ATOM 1767 O O . PRO B 1 73 ? 0.214 -5.758 -13.453 1 88.88 73 PRO B O 1
ATOM 1770 N N . GLU B 1 74 ? 1.201 -7.75 -13.656 1 86.12 74 GLU B N 1
ATOM 1771 C CA . GLU B 1 74 ? 1.376 -7.949 -12.219 1 86.12 74 GLU B CA 1
ATOM 1772 C C . GLU B 1 74 ? 2.229 -6.844 -11.609 1 86.12 74 GLU B C 1
ATOM 1774 O O . GLU B 1 74 ? 1.772 -6.117 -10.727 1 86.12 74 GLU B O 1
ATOM 1779 N N . GLN B 1 75 ? 3.43 -6.613 -12.18 1 87.94 75 GLN B N 1
ATOM 1780 C CA . GLN B 1 75 ? 4.363 -5.656 -11.586 1 87.94 75 GLN B CA 1
ATOM 1781 C C . GLN B 1 75 ? 3.803 -4.238 -11.641 1 87.94 75 GLN B C 1
ATOM 1783 O O . GLN B 1 75 ? 3.904 -3.488 -10.664 1 87.94 75 GLN B O 1
ATOM 1788 N N . ASN B 1 76 ? 3.232 -3.916 -12.758 1 89.69 76 ASN B N 1
ATOM 1789 C CA . ASN B 1 76 ? 2.635 -2.592 -12.891 1 89.69 76 ASN B CA 1
ATOM 1790 C C . ASN B 1 76 ? 1.506 -2.379 -11.891 1 89.69 76 ASN B C 1
ATOM 1792 O O . ASN B 1 76 ? 1.37 -1.294 -11.32 1 89.69 76 ASN B O 1
ATOM 1796 N N . THR B 1 77 ? 0.783 -3.41 -11.688 1 89.31 77 THR B N 1
ATOM 1797 C CA . THR B 1 77 ? -0.331 -3.332 -10.75 1 89.31 77 THR B CA 1
ATOM 1798 C C . THR B 1 77 ? 0.177 -3.15 -9.32 1 89.31 77 THR B C 1
ATOM 1800 O O . THR B 1 77 ? -0.369 -2.35 -8.562 1 89.31 77 THR B O 1
ATOM 1803 N N . MET B 1 78 ? 1.217 -3.809 -9.016 1 89.12 78 MET B N 1
ATOM 1804 C CA . MET B 1 78 ? 1.829 -3.686 -7.695 1 89.12 78 MET B CA 1
ATOM 1805 C C . MET B 1 78 ? 2.389 -2.283 -7.484 1 89.12 78 MET B C 1
ATOM 1807 O O . MET B 1 78 ? 2.172 -1.676 -6.434 1 89.12 78 MET B O 1
ATOM 1811 N N . ASP B 1 79 ? 3.027 -1.79 -8.5 1 91.75 79 ASP B N 1
ATOM 1812 C CA . ASP B 1 79 ? 3.613 -0.455 -8.414 1 91.75 79 ASP B CA 1
ATOM 1813 C C . ASP B 1 79 ? 2.531 0.611 -8.258 1 91.75 79 ASP B C 1
ATOM 1815 O O . ASP B 1 79 ? 2.688 1.55 -7.477 1 91.75 79 ASP B O 1
ATOM 1819 N N . GLN B 1 80 ? 1.467 0.404 -8.93 1 90.44 80 GLN B N 1
ATOM 1820 C CA . GLN B 1 80 ? 0.374 1.366 -8.844 1 90.44 80 GLN B CA 1
ATOM 1821 C C . GLN B 1 80 ? -0.277 1.337 -7.465 1 90.44 80 GLN B C 1
ATOM 1823 O O . GLN B 1 80 ? -0.648 2.381 -6.926 1 90.44 80 GLN B O 1
ATOM 1828 N N . ALA B 1 81 ? -0.417 0.107 -6.965 1 89.06 81 ALA B N 1
ATOM 1829 C CA . ALA B 1 81 ? -1.025 -0.041 -5.645 1 89.06 81 ALA B CA 1
ATOM 1830 C C . ALA B 1 81 ? -0.18 0.638 -4.57 1 89.06 81 ALA B C 1
ATOM 1832 O O . ALA B 1 81 ? -0.709 1.343 -3.707 1 89.06 81 ALA B O 1
ATOM 1833 N N . VAL B 1 82 ? 1.104 0.507 -4.648 1 91.75 82 VAL B N 1
ATOM 1834 C CA . VAL B 1 82 ? 1.964 1.104 -3.633 1 91.75 82 VAL B CA 1
ATOM 1835 C C . VAL B 1 82 ? 2.033 2.617 -3.838 1 91.75 82 VAL B C 1
ATOM 1837 O O . VAL B 1 82 ? 2.094 3.379 -2.871 1 91.75 82 VAL B O 1
ATOM 1840 N N . ASP B 1 83 ? 2.029 3.059 -5.09 1 91.56 83 ASP B N 1
ATOM 1841 C CA . ASP B 1 83 ? 1.998 4.492 -5.371 1 91.56 83 ASP B CA 1
ATOM 1842 C C . ASP B 1 83 ? 0.776 5.148 -4.734 1 91.56 83 ASP B C 1
ATOM 1844 O O . ASP B 1 83 ? 0.889 6.207 -4.113 1 91.56 83 ASP B O 1
ATOM 1848 N N . GLN B 1 84 ? -0.262 4.473 -4.895 1 87.44 84 GLN B N 1
ATOM 1849 C CA . GLN B 1 84 ? -1.502 5.016 -4.348 1 87.44 84 GLN B CA 1
ATOM 1850 C C . GLN B 1 84 ? -1.43 5.133 -2.83 1 87.44 84 GLN B C 1
ATOM 1852 O O . GLN B 1 84 ? -1.875 6.129 -2.256 1 87.44 84 GLN B O 1
ATOM 1857 N N . LEU B 1 85 ? -0.892 4.141 -2.209 1 87.31 85 LEU B N 1
ATOM 1858 C CA . LEU B 1 85 ? -0.735 4.156 -0.759 1 87.31 85 LEU B CA 1
ATOM 1859 C C . LEU B 1 85 ? 0.199 5.281 -0.326 1 87.31 85 LEU B C 1
ATOM 1861 O O . LEU B 1 85 ? -0.11 6.027 0.606 1 87.31 85 LEU B O 1
ATOM 1865 N N . PHE B 1 86 ? 1.271 5.559 -1.023 1 89.25 86 PHE B N 1
ATOM 1866 C CA . PHE B 1 86 ? 2.287 6.527 -0.636 1 89.25 86 PHE B CA 1
ATOM 1867 C C . PHE B 1 86 ? 1.837 7.945 -0.966 1 89.25 86 PHE B C 1
ATOM 1869 O O . PHE B 1 86 ? 2.303 8.906 -0.354 1 89.25 86 PHE B O 1
ATOM 1876 N N . ASP B 1 87 ? 0.953 8.047 -1.889 1 85.25 87 ASP B N 1
ATOM 1877 C CA . ASP B 1 87 ? 0.394 9.352 -2.211 1 85.25 87 ASP B CA 1
ATOM 1878 C C . ASP B 1 87 ? -0.405 9.914 -1.037 1 85.25 87 ASP B C 1
ATOM 1880 O O . ASP B 1 87 ? -0.611 11.125 -0.941 1 85.25 87 ASP B O 1
ATOM 1884 N N . ALA B 1 88 ? -0.808 9.039 -0.241 1 79.25 88 ALA B N 1
ATOM 1885 C CA . ALA B 1 88 ? -1.619 9.445 0.903 1 79.25 88 ALA B CA 1
ATOM 1886 C C . ALA B 1 88 ? -0.743 9.766 2.109 1 79.25 88 ALA B C 1
ATOM 1888 O O . ALA B 1 88 ? -1.238 10.242 3.133 1 79.25 88 ALA B O 1
ATOM 1889 N N . MET B 1 89 ? 0.58 9.555 1.988 1 81.69 89 MET B N 1
ATOM 1890 C CA . MET B 1 89 ? 1.507 9.781 3.092 1 81.69 89 MET B CA 1
ATOM 1891 C C . MET B 1 89 ? 2.293 11.07 2.883 1 81.69 89 MET B C 1
ATOM 1893 O O . MET B 1 89 ? 2.559 11.469 1.746 1 81.69 89 MET B O 1
ATOM 1897 N N . CYS B 1 90 ? 2.578 11.711 4.004 1 79.06 90 CYS B N 1
ATOM 1898 C CA . CYS B 1 90 ? 3.535 12.805 3.887 1 79.06 90 CYS B CA 1
ATOM 1899 C C . CYS B 1 90 ? 4.93 12.281 3.578 1 79.06 90 CYS B C 1
ATOM 1901 O O . CYS B 1 90 ? 5.254 11.141 3.9 1 79.06 90 CYS B O 1
ATOM 1903 N N . GLN B 1 91 ? 5.715 13.062 2.973 1 78.06 91 GLN B N 1
ATOM 1904 C CA . GLN B 1 91 ? 7.008 12.656 2.436 1 78.06 91 GLN B CA 1
ATOM 1905 C C . GLN B 1 91 ? 7.926 12.141 3.543 1 78.06 91 GLN B C 1
ATOM 1907 O O . GLN B 1 91 ? 8.664 11.172 3.344 1 78.06 91 GLN B O 1
ATOM 1912 N N . MET B 1 92 ? 7.898 12.789 4.668 1 78.62 92 MET B N 1
ATOM 1913 C CA . MET B 1 92 ? 8.758 12.359 5.77 1 78.62 92 MET B CA 1
ATOM 1914 C C . MET B 1 92 ? 8.359 10.969 6.258 1 78.62 92 MET B C 1
ATOM 1916 O O . MET B 1 92 ? 9.227 10.125 6.496 1 78.62 92 MET B O 1
ATOM 1920 N N . ARG B 1 93 ? 7.156 10.781 6.375 1 83.31 93 ARG B N 1
ATOM 1921 C CA . ARG B 1 93 ? 6.656 9.484 6.828 1 83.31 93 ARG B CA 1
ATOM 1922 C C . ARG B 1 93 ? 6.867 8.414 5.766 1 83.31 93 ARG B C 1
ATOM 1924 O O . ARG B 1 93 ? 7.125 7.25 6.086 1 83.31 93 ARG B O 1
ATOM 1931 N N . ALA B 1 94 ? 6.797 8.906 4.52 1 87.56 94 ALA B N 1
ATOM 1932 C CA . ALA B 1 94 ? 7.055 7.984 3.414 1 87.56 94 ALA B CA 1
ATOM 1933 C C . ALA B 1 94 ? 8.469 7.414 3.494 1 87.56 94 ALA B C 1
ATOM 1935 O O . ALA B 1 94 ? 8.672 6.211 3.318 1 87.56 94 ALA B O 1
ATOM 1936 N N . GLY B 1 95 ? 9.414 8.281 3.793 1 88.12 95 GLY B N 1
ATOM 1937 C CA . GLY B 1 95 ? 10.781 7.82 3.939 1 88.12 95 GLY B CA 1
ATOM 1938 C C . GLY B 1 95 ? 10.953 6.789 5.039 1 88.12 95 GLY B C 1
ATOM 1939 O O . GLY B 1 95 ? 11.656 5.793 4.859 1 88.12 95 GLY B O 1
ATOM 1940 N N . LYS B 1 96 ? 10.289 7 6.113 1 89.75 96 LYS B N 1
ATOM 1941 C CA . LYS B 1 96 ? 10.359 6.066 7.234 1 89.75 96 LYS B CA 1
ATOM 1942 C C . LYS B 1 96 ? 9.711 4.73 6.875 1 89.75 96 LYS B C 1
ATOM 1944 O O . LYS B 1 96 ? 10.203 3.672 7.266 1 89.75 96 LYS B O 1
ATOM 1949 N N . THR B 1 97 ? 8.641 4.852 6.184 1 93.19 97 THR B N 1
ATOM 1950 C CA . THR B 1 97 ? 7.93 3.645 5.781 1 93.19 97 THR B CA 1
ATOM 1951 C C . THR B 1 97 ? 8.758 2.832 4.793 1 93.19 97 THR B C 1
ATOM 1953 O O . THR B 1 97 ? 8.758 1.601 4.836 1 93.19 97 THR B O 1
ATOM 1956 N N . ILE B 1 98 ? 9.461 3.488 3.896 1 94.62 98 ILE B N 1
ATOM 1957 C CA . ILE B 1 98 ? 10.328 2.801 2.951 1 94.62 98 ILE B CA 1
ATOM 1958 C C . ILE B 1 98 ? 11.445 2.084 3.709 1 94.62 98 ILE B C 1
ATOM 1960 O O . ILE B 1 98 ? 11.766 0.93 3.412 1 94.62 98 ILE B O 1
ATOM 1964 N N . ARG B 1 99 ? 11.969 2.758 4.68 1 93.38 99 ARG B N 1
ATOM 1965 C CA . ARG B 1 99 ? 12.992 2.145 5.516 1 93.38 99 ARG B CA 1
ATOM 1966 C C . ARG B 1 99 ? 12.469 0.886 6.195 1 93.38 99 ARG B C 1
ATOM 1968 O O . ARG B 1 99 ? 13.141 -0.143 6.227 1 93.38 99 ARG B O 1
ATOM 1975 N N . HIS B 1 100 ? 11.32 0.986 6.723 1 94.81 100 HIS B N 1
ATOM 1976 C CA . HIS B 1 100 ? 10.656 -0.145 7.359 1 94.81 100 HIS B CA 1
ATOM 1977 C C . HIS B 1 100 ? 10.523 -1.321 6.398 1 94.81 100 HIS B C 1
ATOM 1979 O O . HIS B 1 100 ? 10.828 -2.461 6.762 1 94.81 100 HIS B O 1
ATOM 1985 N N . LEU B 1 101 ? 10.164 -1.06 5.148 1 94.88 101 LEU B N 1
ATOM 1986 C CA . LEU B 1 101 ? 9.992 -2.088 4.129 1 94.88 101 LEU B CA 1
ATOM 1987 C C . LEU B 1 101 ? 11.32 -2.764 3.809 1 94.88 101 LEU B C 1
ATOM 1989 O O . LEU B 1 101 ? 11.383 -3.988 3.676 1 94.88 101 LEU B O 1
ATOM 1993 N N . VAL B 1 102 ? 12.297 -1.95 3.668 1 94.25 102 VAL B N 1
ATOM 1994 C CA . VAL B 1 102 ? 13.617 -2.471 3.336 1 94.25 102 VAL B CA 1
ATOM 1995 C C . VAL B 1 102 ? 14.117 -3.367 4.465 1 94.25 102 VAL B C 1
ATOM 1997 O O . VAL B 1 102 ? 14.664 -4.445 4.215 1 94.25 102 VAL B O 1
ATOM 2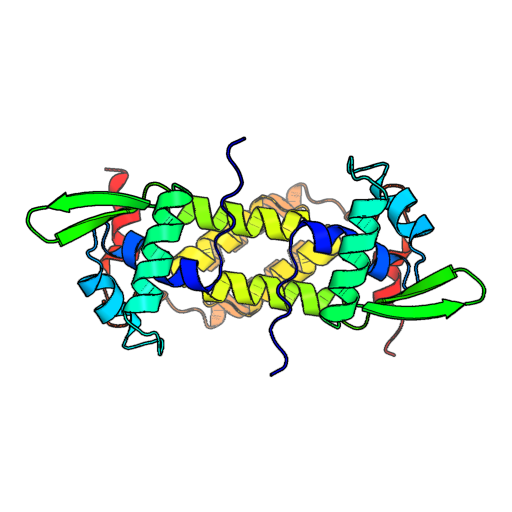000 N N . GLU B 1 103 ? 13.883 -2.996 5.66 1 93.56 103 GLU B N 1
ATOM 2001 C CA . GLU B 1 103 ? 14.328 -3.762 6.824 1 93.56 103 GLU B CA 1
ATOM 2002 C C . GLU B 1 103 ? 13.594 -5.102 6.91 1 93.56 103 GLU B C 1
ATOM 2004 O O . GLU B 1 103 ? 14.203 -6.125 7.23 1 93.56 103 GLU B O 1
ATOM 2009 N N . ARG B 1 104 ? 12.43 -5.109 6.555 1 91.31 104 ARG B N 1
ATOM 2010 C CA . ARG B 1 104 ? 11.586 -6.285 6.773 1 91.31 104 ARG B CA 1
ATOM 2011 C C . ARG B 1 104 ? 11.664 -7.242 5.59 1 91.31 104 ARG B C 1
ATOM 2013 O O . ARG B 1 104 ? 11.398 -8.438 5.734 1 91.31 104 ARG B O 1
ATOM 2020 N N . SER B 1 105 ? 11.953 -6.773 4.453 1 90.38 105 SER B N 1
ATOM 2021 C CA . SER B 1 105 ? 11.883 -7.574 3.236 1 90.38 105 SER B CA 1
ATOM 2022 C C . SER B 1 105 ? 13.141 -8.406 3.047 1 90.38 105 SER B C 1
ATOM 2024 O O . SER B 1 105 ? 14.242 -7.969 3.395 1 90.38 105 SER B O 1
ATOM 2026 N N . THR B 1 106 ? 12.867 -9.609 2.568 1 87.44 106 THR B N 1
ATOM 2027 C CA . THR B 1 106 ? 13.992 -10.43 2.127 1 87.44 106 THR B CA 1
ATOM 2028 C C . THR B 1 106 ? 14.344 -10.125 0.674 1 87.44 106 THR B C 1
ATOM 2030 O O . THR B 1 106 ? 13.484 -10.203 -0.207 1 87.44 106 THR B O 1
ATOM 2033 N N . MET B 1 107 ? 15.625 -9.781 0.496 1 89 107 MET B N 1
ATOM 2034 C CA . MET B 1 107 ? 16.094 -9.414 -0.837 1 89 107 MET B CA 1
ATOM 2035 C C . MET B 1 107 ? 17.422 -10.109 -1.157 1 89 107 MET B C 1
ATOM 2037 O O . MET B 1 107 ? 18.203 -10.391 -0.256 1 89 107 MET B O 1
ATOM 2041 N N . SER B 1 108 ? 17.547 -10.398 -2.453 1 89.5 108 SER B N 1
ATOM 2042 C CA . SER B 1 108 ? 18.781 -11.023 -2.891 1 89.5 108 SER B CA 1
ATOM 2043 C C . SER B 1 108 ? 19.938 -10.031 -2.867 1 89.5 108 SER B C 1
ATOM 2045 O O . SER B 1 108 ? 19.719 -8.82 -2.84 1 89.5 108 SER B O 1
ATOM 2047 N N . VAL B 1 109 ? 21.172 -10.602 -2.893 1 92.75 109 VAL B N 1
ATOM 2048 C CA . VAL B 1 109 ? 22.359 -9.766 -2.953 1 92.75 109 VAL B CA 1
ATOM 2049 C C . VAL B 1 109 ? 22.297 -8.859 -4.18 1 92.75 109 VAL B C 1
ATOM 2051 O O . VAL B 1 109 ? 22.625 -7.672 -4.098 1 92.75 109 VAL B O 1
ATOM 2054 N N . ALA B 1 110 ? 21.828 -9.375 -5.25 1 89.75 110 ALA B N 1
ATOM 2055 C CA . ALA B 1 110 ? 21.703 -8.609 -6.488 1 89.75 110 ALA B CA 1
ATOM 2056 C C . ALA B 1 110 ? 20.734 -7.449 -6.32 1 89.75 110 ALA B C 1
ATOM 2058 O O . ALA B 1 110 ? 21.016 -6.324 -6.746 1 89.75 110 ALA B O 1
ATOM 2059 N N . ASP B 1 111 ? 19.609 -7.695 -5.672 1 90.44 111 ASP B N 1
ATOM 2060 C CA . ASP B 1 111 ? 18.609 -6.664 -5.418 1 90.44 111 ASP B CA 1
ATOM 2061 C C . ASP B 1 111 ? 19.172 -5.555 -4.539 1 90.44 111 ASP B C 1
ATOM 2063 O O . ASP B 1 111 ? 18.953 -4.371 -4.809 1 90.44 111 ASP B O 1
ATOM 2067 N N . LEU B 1 112 ? 19.891 -5.98 -3.549 1 94.25 112 LEU B N 1
ATOM 2068 C CA . LEU B 1 112 ? 20.438 -5.023 -2.594 1 94.25 112 LEU B CA 1
ATOM 2069 C C . LEU B 1 112 ? 21.516 -4.156 -3.25 1 94.25 112 LEU B C 1
ATOM 2071 O O . LEU B 1 112 ? 21.594 -2.955 -2.988 1 94.25 112 LEU B O 1
ATOM 2075 N N . GLN B 1 113 ? 22.297 -4.746 -4.09 1 94.19 113 GLN B N 1
ATOM 2076 C CA . GLN B 1 113 ? 23.328 -3.992 -4.801 1 94.19 113 GLN B CA 1
ATOM 2077 C C . GLN B 1 113 ? 22.703 -2.984 -5.762 1 94.19 113 GLN B C 1
ATOM 2079 O O . GLN B 1 113 ? 23.188 -1.855 -5.883 1 94.19 113 GLN B O 1
ATOM 2084 N N . GLU B 1 114 ? 21.688 -3.457 -6.375 1 94.06 114 GLU B N 1
ATOM 2085 C CA . GLU B 1 114 ? 20.984 -2.541 -7.266 1 94.06 114 GLU B CA 1
ATOM 2086 C C . GLU B 1 114 ? 20.406 -1.36 -6.488 1 94.06 114 GLU B C 1
ATOM 2088 O O . GLU B 1 114 ? 20.469 -0.217 -6.941 1 94.06 114 GLU B O 1
ATOM 2093 N N . LEU B 1 115 ? 19.828 -1.631 -5.332 1 95.06 115 LEU B N 1
ATOM 2094 C CA . LEU B 1 115 ? 19.281 -0.582 -4.484 1 95.06 115 LEU B CA 1
ATOM 2095 C C . LEU B 1 115 ? 20.359 0.376 -4.016 1 95.06 115 LEU B C 1
ATOM 2097 O O . LEU B 1 115 ? 20.156 1.59 -3.975 1 95.06 115 LEU B O 1
ATOM 2101 N N . GLN B 1 116 ? 21.516 -0.189 -3.701 1 95.06 116 GLN B N 1
ATOM 2102 C CA . GLN B 1 116 ? 22.641 0.641 -3.275 1 95.06 116 GLN B CA 1
ATOM 2103 C C . GLN B 1 116 ? 23.062 1.598 -4.383 1 95.06 116 GLN B C 1
ATOM 2105 O O . GLN B 1 116 ? 23.391 2.76 -4.121 1 95.06 116 GLN B O 1
ATOM 2110 N N . ALA B 1 117 ? 23.047 1.09 -5.566 1 95.5 117 ALA B N 1
ATOM 2111 C CA . ALA B 1 117 ? 23.422 1.916 -6.711 1 95.5 117 ALA B CA 1
ATOM 2112 C C . ALA B 1 117 ? 22.438 3.062 -6.91 1 95.5 117 ALA B C 1
ATOM 2114 O O . ALA B 1 117 ? 22.844 4.199 -7.176 1 95.5 117 ALA B O 1
ATOM 2115 N N . ILE B 1 118 ? 21.234 2.775 -6.75 1 95.44 118 ILE B N 1
ATOM 2116 C CA . ILE B 1 118 ? 20.188 3.783 -6.906 1 95.44 118 ILE B CA 1
ATOM 2117 C C . ILE B 1 118 ? 20.328 4.848 -5.82 1 95.44 118 ILE B C 1
ATOM 2119 O O . ILE B 1 118 ? 20.234 6.047 -6.102 1 95.44 118 ILE B O 1
ATOM 2123 N N . LEU B 1 119 ? 20.594 4.402 -4.578 1 95.94 119 LEU B N 1
ATOM 2124 C CA . LEU B 1 119 ? 20.75 5.328 -3.461 1 95.94 119 LEU B CA 1
ATOM 2125 C C . LEU B 1 119 ? 21.953 6.242 -3.672 1 95.94 119 LEU B C 1
ATOM 2127 O O . LEU B 1 119 ? 21.891 7.434 -3.365 1 95.94 119 LEU B O 1
ATOM 2131 N N . ALA B 1 120 ? 23.016 5.648 -4.18 1 94.31 120 ALA B N 1
ATOM 2132 C CA . ALA B 1 120 ? 24.234 6.418 -4.441 1 94.31 120 ALA B CA 1
ATOM 2133 C C . ALA B 1 120 ? 23.969 7.527 -5.453 1 94.31 120 ALA B C 1
ATOM 2135 O O . ALA B 1 120 ? 24.484 8.641 -5.316 1 94.31 120 ALA B O 1
ATOM 2136 N N . GLU B 1 121 ? 23.172 7.211 -6.441 1 95 121 GLU B N 1
ATOM 2137 C CA . GLU B 1 121 ? 22.828 8.211 -7.453 1 95 121 GLU B CA 1
ATOM 2138 C C . GLU B 1 121 ? 21.875 9.258 -6.887 1 95 121 GLU B C 1
ATOM 2140 O O . GLU B 1 121 ? 22 10.445 -7.191 1 95 121 GLU B O 1
ATOM 2145 N N . LYS B 1 122 ? 21.031 8.891 -6.008 1 93.81 122 LYS B N 1
ATOM 2146 C CA . LYS B 1 122 ? 20.031 9.789 -5.441 1 93.81 122 LYS B CA 1
ATOM 2147 C C . LYS B 1 122 ? 20.672 10.773 -4.461 1 93.81 122 LYS B C 1
ATOM 2149 O O . LYS B 1 122 ? 20.219 11.922 -4.352 1 93.81 122 LYS B O 1
ATOM 2154 N N . ILE B 1 123 ? 21.672 10.328 -3.744 1 93.31 123 ILE B N 1
ATOM 2155 C CA . ILE B 1 123 ? 22.312 11.148 -2.727 1 93.31 123 ILE B CA 1
ATOM 2156 C C . ILE B 1 123 ? 22.938 12.383 -3.379 1 93.31 123 ILE B C 1
ATOM 2158 O O . ILE B 1 123 ? 22.969 13.461 -2.781 1 93.31 123 ILE B O 1
ATOM 2162 N N . LYS B 1 124 ? 23.281 12.281 -4.637 1 93.5 124 LYS B N 1
ATOM 2163 C CA . LYS B 1 124 ? 23.922 13.375 -5.348 1 93.5 124 LYS B CA 1
ATOM 2164 C C . LYS B 1 124 ? 22.969 14.555 -5.543 1 93.5 124 LYS B C 1
ATOM 2166 O O . LYS B 1 124 ? 23.406 15.703 -5.656 1 93.5 124 LYS B O 1
ATOM 2171 N N . THR B 1 125 ? 21.672 14.305 -5.602 1 92.56 125 THR B N 1
ATOM 2172 C CA . THR B 1 125 ? 20.703 15.344 -5.902 1 92.56 125 THR B CA 1
ATOM 2173 C C . THR B 1 125 ? 19.703 15.5 -4.762 1 92.56 125 THR B C 1
ATOM 2175 O O . THR B 1 125 ? 18.719 16.219 -4.891 1 92.56 125 THR B O 1
ATOM 2178 N N . ALA B 1 126 ? 19.969 14.859 -3.639 1 92 126 ALA B N 1
ATOM 2179 C CA . ALA B 1 126 ? 19 14.828 -2.535 1 92 126 ALA B CA 1
ATOM 2180 C C . ALA B 1 126 ? 19.031 16.141 -1.746 1 92 126 ALA B C 1
ATOM 2182 O O . ALA B 1 126 ? 20.109 16.703 -1.526 1 92 126 ALA B O 1
ATOM 2183 N N . PRO B 1 127 ? 17.891 16.625 -1.39 1 89.06 127 PRO B N 1
ATOM 2184 C CA . PRO B 1 127 ? 17.828 17.812 -0.53 1 89.06 127 PRO B CA 1
ATOM 2185 C C . PRO B 1 127 ? 18.25 17.516 0.909 1 89.06 127 PRO B C 1
ATOM 2187 O O . PRO B 1 127 ? 18.266 16.359 1.324 1 89.06 127 PRO B O 1
ATOM 2190 N N . ASP B 1 128 ? 18.672 18.547 1.635 1 87.06 128 ASP B N 1
ATOM 2191 C CA . ASP B 1 128 ? 19.047 18.375 3.035 1 87.06 128 ASP B CA 1
ATOM 2192 C C . ASP B 1 128 ? 17.828 18.062 3.898 1 87.06 128 ASP B C 1
ATOM 2194 O O . ASP B 1 128 ? 17.938 17.328 4.883 1 87.06 128 ASP B O 1
ATOM 2198 N N . ALA B 1 129 ? 16.766 18.641 3.457 1 80.38 129 ALA B N 1
ATOM 2199 C CA . ALA B 1 129 ? 15.523 18.406 4.188 1 80.38 129 ALA B CA 1
ATOM 2200 C C . ALA B 1 129 ? 14.344 18.25 3.23 1 80.38 129 ALA B C 1
ATOM 2202 O O . ALA B 1 129 ? 14.328 18.844 2.154 1 80.38 129 ALA B O 1
ATOM 2203 N N . VAL B 1 130 ? 13.5 17.281 3.574 1 78.5 130 VAL B N 1
ATOM 2204 C CA . VAL B 1 130 ? 12.289 17.094 2.783 1 78.5 130 VAL B CA 1
ATOM 2205 C C . VAL B 1 130 ? 11.133 17.875 3.4 1 78.5 130 VAL B C 1
ATOM 2207 O O . VAL B 1 130 ? 10.93 17.844 4.617 1 78.5 130 VAL B O 1
ATOM 2210 N N . PRO B 1 131 ? 10.562 18.734 2.588 1 71.94 131 PRO B N 1
ATOM 2211 C CA . PRO B 1 131 ? 9.438 19.484 3.141 1 71.94 131 PRO B CA 1
ATOM 2212 C C . PRO B 1 131 ? 8.281 18.594 3.578 1 71.94 131 PRO B C 1
ATOM 2214 O O . PRO B 1 131 ? 8.031 17.547 2.965 1 71.94 131 PRO B O 1
ATOM 2217 N N . CYS B 1 132 ? 7.832 18.875 4.809 1 71.19 132 CYS B N 1
ATOM 2218 C CA . CYS B 1 132 ? 6.625 18.203 5.266 1 71.19 132 CYS B CA 1
ATOM 2219 C C . CYS B 1 132 ? 5.406 18.656 4.477 1 71.19 132 CYS B C 1
ATOM 2221 O O . CYS B 1 132 ? 5.211 19.859 4.27 1 71.19 132 CYS B O 1
ATOM 2223 N N . ASP B 1 133 ? 4.777 17.75 3.83 1 71.38 133 ASP B N 1
ATOM 2224 C CA . ASP B 1 133 ? 3.576 18.109 3.084 1 71.38 133 ASP B CA 1
ATOM 2225 C C . ASP B 1 133 ? 2.332 17.484 3.707 1 71.38 133 ASP B C 1
ATOM 2227 O O . ASP B 1 133 ? 1.432 17.031 2.994 1 71.38 133 ASP B O 1
ATOM 2231 N N . CYS B 1 134 ? 2.295 17.328 5.078 1 66.81 134 CYS B N 1
ATOM 2232 C CA . CYS B 1 134 ? 1.21 16.641 5.773 1 66.81 134 CYS B CA 1
ATOM 2233 C C . CYS B 1 134 ? -0.129 17.312 5.488 1 66.81 134 CYS B C 1
ATOM 2235 O O . CYS B 1 134 ? -1.115 16.625 5.191 1 66.81 134 CYS B O 1
ATOM 2237 N N . VAL B 1 135 ? -0.413 18.453 5.773 1 59.19 135 VAL B N 1
ATOM 2238 C CA . VAL B 1 135 ? -1.642 19.188 5.504 1 59.19 135 VAL B CA 1
ATOM 2239 C C . VAL B 1 135 ? -1.322 20.438 4.688 1 59.19 135 VAL B C 1
ATOM 2241 O O . VAL B 1 135 ? -0.495 21.266 5.094 1 59.19 135 VAL B O 1
ATOM 2244 N N . PRO B 1 136 ? -1.739 20.344 3.395 1 52.75 136 PRO B N 1
ATOM 2245 C CA . PRO B 1 136 ? -1.5 21.578 2.637 1 52.75 136 PRO B CA 1
ATOM 2246 C C . PRO B 1 136 ? -1.898 22.828 3.408 1 52.75 136 PRO B C 1
ATOM 2248 O O . PRO B 1 136 ? -2.949 22.859 4.055 1 52.75 136 PRO B O 1
ATOM 2251 N N . GLY B 1 137 ? -1.073 23.812 3.24 1 51.34 137 GLY B N 1
ATOM 2252 C CA . GLY B 1 137 ? -1.269 25.109 3.885 1 51.34 137 GLY B CA 1
ATOM 2253 C C . GLY B 1 137 ? -0.759 25.141 5.312 1 51.34 137 GLY B C 1
ATOM 2254 O O . GLY B 1 137 ? -0.615 26.219 5.902 1 51.34 137 GLY B O 1
ATOM 2255 N N . MET B 1 138 ? -1.021 24.062 5.984 1 51.12 138 MET B N 1
ATOM 2256 C CA . MET B 1 138 ? -0.512 24.094 7.352 1 51.12 138 MET B CA 1
ATOM 2257 C C . MET B 1 138 ? 0.96 23.703 7.395 1 51.12 138 MET B C 1
ATOM 2259 O O . MET B 1 138 ? 1.335 22.625 6.922 1 51.12 138 MET B O 1
ATOM 2263 N N . ILE B 1 139 ? 1.714 24.469 6.773 1 46.19 139 ILE B N 1
ATOM 2264 C CA . ILE B 1 139 ? 3.158 24.281 6.859 1 46.19 139 ILE B CA 1
ATOM 2265 C C . ILE B 1 139 ? 3.535 23.812 8.266 1 46.19 139 ILE B C 1
ATOM 2267 O O . ILE B 1 139 ? 3.59 24.625 9.195 1 46.19 139 ILE B O 1
ATOM 2271 N N . ASP B 1 140 ? 2.832 23.109 8.984 1 45.59 140 ASP B N 1
ATOM 2272 C CA . ASP B 1 140 ? 3.371 23 10.336 1 45.59 140 ASP B CA 1
ATOM 2273 C C . ASP B 1 140 ? 4.68 22.219 10.352 1 45.59 140 ASP B C 1
ATOM 2275 O O . ASP B 1 140 ? 4.723 21.078 9.891 1 45.59 140 ASP B O 1
ATOM 2279 N N . ALA B 1 141 ? 5.809 22.859 10.188 1 44.31 141 ALA B N 1
ATOM 2280 C CA . ALA B 1 141 ? 7.109 22.375 10.656 1 44.31 141 ALA B CA 1
ATOM 2281 C C . ALA B 1 141 ? 6.941 21.281 11.703 1 44.31 141 ALA B C 1
ATOM 2283 O O . ALA B 1 141 ? 7.793 20.391 11.82 1 44.31 141 ALA B O 1
ATOM 2284 N N . GLU B 1 142 ? 5.957 21.453 12.508 1 47.5 142 GLU B N 1
ATOM 2285 C CA . GLU B 1 142 ? 5.875 20.656 13.727 1 47.5 142 GLU B CA 1
ATOM 2286 C C . GLU B 1 142 ? 5.336 19.25 13.43 1 47.5 142 GLU B C 1
ATOM 2288 O O . GLU B 1 142 ? 5.41 18.359 14.273 1 47.5 142 GLU B O 1
ATOM 2293 N N . CYS B 1 143 ? 4.555 19.25 12.508 1 49.16 143 CYS B N 1
ATOM 2294 C CA . CYS B 1 143 ? 3.938 17.938 12.32 1 49.16 143 CYS B CA 1
ATOM 2295 C C . CYS B 1 143 ? 4.984 16.828 12.359 1 49.16 143 CYS B C 1
ATOM 2297 O O . CYS B 1 143 ? 4.805 15.828 13.047 1 49.16 143 CYS B O 1
ATOM 2299 N N . CYS B 1 144 ? 5.895 16.984 11.367 1 53.66 144 CYS B N 1
ATOM 2300 C CA . CYS B 1 144 ? 6.922 15.945 11.336 1 53.66 144 CYS B CA 1
ATOM 2301 C C . CYS B 1 144 ? 7.969 16.188 12.422 1 53.66 144 CYS B C 1
ATOM 2303 O O . CYS B 1 144 ? 8.758 15.297 12.727 1 53.66 144 CYS B O 1
ATOM 2305 N N . THR B 1 145 ? 8.102 17.406 12.805 1 46.94 145 THR B N 1
ATOM 2306 C CA . THR B 1 145 ? 9.109 17.719 13.812 1 46.94 145 THR B CA 1
ATOM 2307 C C . THR B 1 145 ? 8.672 17.219 15.188 1 46.94 145 THR B C 1
ATOM 2309 O O . THR B 1 145 ? 9.5 16.984 16.062 1 46.94 145 THR B O 1
ATOM 2312 N N . VAL B 1 146 ? 7.406 17.375 15.516 1 41.91 146 VAL B N 1
ATOM 2313 C CA . VAL B 1 146 ? 6.984 17.031 16.875 1 41.91 146 VAL B CA 1
ATOM 2314 C C . VAL B 1 146 ? 7.383 15.602 17.188 1 41.91 146 VAL B C 1
ATOM 2316 O O . VAL B 1 146 ? 7.668 15.266 18.344 1 41.91 146 VAL B O 1
ATOM 2319 N N . GLN B 1 147 ? 7.188 14.719 16.344 1 41.5 147 GLN B N 1
ATOM 2320 C CA . GLN B 1 147 ? 7.355 13.336 16.781 1 41.5 147 GLN B CA 1
ATOM 2321 C C . GLN B 1 147 ? 8.805 13.055 17.172 1 41.5 147 GLN B C 1
ATOM 2323 O O . GLN B 1 147 ? 9.109 12 17.719 1 41.5 147 GLN B O 1
ATOM 2328 N N . GLU B 1 148 ? 9.742 13.758 16.688 1 38.94 148 GLU B N 1
ATOM 2329 C CA . GLU B 1 148 ? 11.078 13.445 17.188 1 38.94 148 GLU B CA 1
ATOM 2330 C C . GLU B 1 148 ? 11.219 13.812 18.656 1 38.94 148 GLU B C 1
ATOM 2332 O O . GLU B 1 148 ? 12.055 13.258 19.375 1 38.94 148 GLU B O 1
ATOM 2337 N N . ASN B 1 149 ? 10.617 14.859 19.141 1 32.25 149 ASN B N 1
ATOM 2338 C CA . ASN B 1 149 ? 10.977 15.328 20.469 1 32.25 149 ASN B CA 1
ATOM 2339 C C . ASN B 1 149 ? 10.391 14.438 21.562 1 32.25 149 ASN B C 1
ATOM 2341 O O . ASN B 1 149 ? 10.547 14.719 22.75 1 32.25 149 ASN B O 1
ATOM 2345 N N . GLY B 1 150 ? 9.352 13.734 21.422 1 31.03 150 GLY B N 1
ATOM 2346 C CA . GLY B 1 150 ? 8.93 13.086 22.656 1 31.03 150 GLY B CA 1
ATOM 2347 C C . GLY B 1 150 ? 9.977 12.133 23.203 1 31.03 150 GLY B C 1
ATOM 2348 O O . GLY B 1 150 ? 9.664 11.312 24.078 1 31.03 150 GLY B O 1
ATOM 2349 N N . ARG B 1 151 ? 11.07 11.789 22.531 1 30.83 151 ARG B N 1
ATOM 2350 C CA . ARG B 1 151 ? 12.008 11.125 23.422 1 30.83 151 ARG B CA 1
ATOM 2351 C C . ARG B 1 151 ? 12.555 12.102 24.453 1 30.83 151 ARG B C 1
ATOM 2353 O O . ARG B 1 151 ? 13.547 11.812 25.141 1 30.83 151 ARG B O 1
ATOM 2360 N N . ALA B 1 152 ? 12.086 13.391 24.812 1 26 152 ALA B N 1
ATOM 2361 C CA . ALA B 1 152 ? 12.75 13.812 26.031 1 26 152 ALA B CA 1
ATOM 2362 C C . ALA B 1 152 ? 12.234 13.023 27.234 1 26 152 ALA B C 1
ATOM 2364 O O . ALA B 1 152 ? 11.047 12.711 27.312 1 26 152 ALA B O 1
#

Nearest PDB structures (foldseek):
  1sax-assembly1_A  TM=8.046E-01  e=5.808E-08  Staphylococcus aureus subsp. aureus N315
  1okr-assembly1_A  TM=7.988E-01  e=1.446E-07  Staphylococcus aureus
  1sd6-assembly1_B  TM=8.195E-01  e=7.934E-07  Staphylococcus aureus
  1sd4-assembly1_B  TM=7.705E-01  e=1.143E-06  Staphylococcus aureus
  1xsd-assembly1_A-2  TM=7.385E-01  e=1.859E-06  Staphylococcus aureus

Sequence (304 aa):
MNEQMDISPAEWRVMRVAWTLGQVTSAQVIDALKQRVDWKPATIKTLLRRLVKKGALKTTQEGRAFIYTPLIPEQNTMDQAVDQLFDAMCQMRAGKTIRHLVERSTMSVADLQELQAILAEKIKTAPDAVPCDCVPGMIDAECCTVQENGRAMNEQMDISPAEWRVMRVAWTLGQVTSAQVIDALKQRVDWKPATIKTLLRRLVKKGALKTTQEGRAFIYTPLIPEQNTMDQAVDQLFDAMCQMRAGKTIRHLVERSTMSVADLQELQAILAEKIKTAPDAVPCDCVPGMIDAECCTVQENGRA

Radius of gyration: 21.48 Å; Cα contacts (8 Å, |Δi|>4): 370; chains: 2; bounding box: 48×51×53 Å

pLDDT: mean 82.0, std 17.45, range [21.75, 96.38]

Secondary structure (DSSP, 8-state):
--------HHHHHHHHHHHHHSSEEHHHHHHHHHTTS---HHHHHHHHHHHHHTTSEEEEEETTEEEEEE-S-HHHHHHHHHHHHHHTS-HHHHHHHHHHHHHHS---HHHHHHHHHHHHHHHTT--SSPPP-SBTTB--HHHHHHHHHS--/--------HHHHHHHHHHHHHSSEEHHHHHHHHHTT----HHHHHHHHHHHHHTTSEEEEEETTEEEEEE-S-HHHHHHHHHHHHHHTS-HHHHHHHHHHHHHHS---HHHHHHHHHHHHHHHTT--SSPPP-SBTTB--HHHHHHHHHTT-

Solvent-accessible surface area (backbone atoms only — not comparable to full-atom values): 17340 Å² total; per-residue (Å²): 126,87,62,77,75,84,70,48,76,72,47,33,56,54,46,39,44,25,60,61,58,45,59,33,36,69,67,54,50,43,61,56,39,51,79,77,39,98,63,53,65,66,55,54,52,50,48,50,52,48,34,36,74,70,56,44,28,43,77,43,78,54,91,93,43,54,35,34,30,56,67,58,60,65,67,61,50,51,43,51,53,51,48,57,58,50,69,55,43,31,42,62,59,41,47,53,42,50,48,52,49,61,70,70,50,71,49,20,40,65,56,49,51,52,48,50,52,51,47,59,58,44,54,77,73,35,42,83,64,63,70,70,58,60,41,73,89,54,69,50,72,48,54,77,50,50,72,70,66,62,92,121,125,87,62,77,75,82,72,47,75,71,47,35,55,53,46,40,45,26,61,60,58,45,60,33,36,69,67,53,51,44,61,55,39,51,80,76,38,96,64,53,66,67,57,52,51,50,47,51,52,50,34,37,75,70,55,44,29,41,77,43,76,54,91,93,44,54,35,35,30,58,67,59,60,67,68,60,48,51,44,50,55,52,48,56,57,49,70,60,42,30,42,62,58,41,47,54,42,52,48,51,48,59,70,70,51,71,49,19,40,65,54,49,50,51,48,49,52,52,48,60,60,45,54,77,74,36,42,82,64,63,70,68,56,61,40,73,88,50,69,49,72,47,54,74,48,49,70,65,57,70,77,109

InterPro domains:
  IPR005650 BlaI transcriptional regulatory family [PF03965] (7-120)
  IPR005650 BlaI transcriptional regulatory family [PIRSF019455] (3-131)
  IPR014071 Copper transport repressor CopY/TcrY [TIGR02698] (7-135)
  IPR036388 Winged helix-like DNA-binding domain superfamily [G3DSA:1.10.10.10] (1-80)
  IPR036390 Winged helix DNA-binding domain superfamily [SSF46785] (4-123)

Foldseek 3Di:
DLPLQPQDPVLVLLLVQQQVVQKDWLVSSCVVCVVPDVDDSVVSVVSQVVCVVSVQWDWDDDPPIIIIGGPDHDVVSVVSVVVVVCVLPWPVVSVVVVVVCVVVDDDDPVVVVVVVVVVVVQVVVDDPDDQTPNDPPCSPPCVVVVVVPPDD/DLPLQPQDPVLVLLLVQQQVVQKDWLVRSCVVCVVPDVDDSVVSVVSQVVCVVSVQWDWDDDPPIIIIGGPDHDVVSVVSVVVVVCVLPWPVVSVVVVVVCVVVDDDDPVVVVVVVVVVVVQVVVDDPDDQTPNDPPCSPPCVVVVVVPVVD

Organism: Limosilactobacillus fermentum (strain NBRC 3956 / LMG 18251) (NCBI:txid334390)